Protein 6DKQ (pdb70)

Structure (mmCIF, N/CA/C/O backbone):
data_6DKQ
#
_entry.id   6DKQ
#
_cell.length_a   32.470
_cell.length_b   59.140
_cell.length_c   102.710
_cell.angle_alpha   90.000
_cell.angle_beta   90.000
_cell.angle_gamma   90.000
#
_symmetry.space_group_name_H-M   'P 21 21 21'
#
loop_
_entity.id
_entity.type
_entity.pdbx_description
1 polymer 'Heme-binding protein Shr'
2 non-polymer 'SULFATE ION'
3 water water
#
loop_
_atom_site.group_PDB
_atom_site.id
_atom_site.type_symbol
_atom_site.label_atom_id
_atom_site.label_alt_id
_atom_site.label_comp_id
_atom_site.label_asym_id
_atom_site.label_entity_id
_atom_site.label_seq_id
_atom_site.pdbx_PDB_ins_code
_atom_site.Cartn_x
_atom_site.Cartn_y
_atom_site.Cartn_z
_atom_site.occupancy
_atom_site.B_iso_or_equiv
_atom_site.auth_seq_id
_atom_site.auth_comp_id
_atom_site.auth_asym_id
_atom_si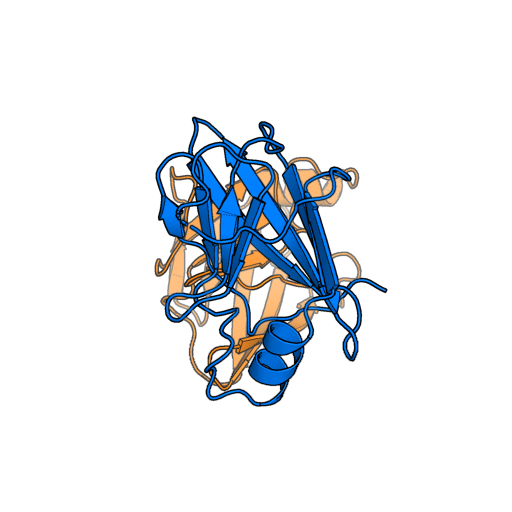te.auth_atom_id
_atom_site.pdbx_PDB_model_num
ATOM 1 N N . SER A 1 1 ? 11.616 19.048 24.174 1.00 22.37 174 SER A N 1
ATOM 2 C CA . SER A 1 1 ? 13.068 19.260 24.108 1.00 20.77 174 SER A CA 1
ATOM 3 C C . SER A 1 1 ? 13.426 20.551 23.403 1.00 19.57 174 SER A C 1
ATOM 4 O O . SER A 1 1 ? 12.655 21.060 22.592 1.00 17.66 174 SER A O 1
ATOM 7 N N . ASN A 1 2 ? 14.596 21.103 23.718 1.00 18.29 175 ASN A N 1
ATOM 8 C CA . ASN A 1 2 ? 15.016 22.356 23.112 1.00 17.89 175 ASN A CA 1
ATOM 9 C C . ASN A 1 2 ? 15.456 22.175 21.681 1.00 19.79 175 ASN A C 1
ATOM 10 O O . ASN A 1 2 ? 16.004 21.125 21.317 1.00 20.69 175 ASN A O 1
ATOM 15 N N . LEU A 1 3 ? 15.244 23.231 20.872 1.00 18.43 176 LEU A N 1
ATOM 16 C CA . LEU A 1 3 ? 15.777 23.299 19.515 1.00 18.76 176 LEU A CA 1
ATOM 17 C C . LEU A 1 3 ? 16.638 24.579 19.595 1.00 21.00 176 LEU A C 1
ATOM 18 O O . LEU A 1 3 ? 16.282 25.624 19.039 1.00 20.84 176 LEU A O 1
ATOM 23 N N . SER A 1 4 ? 17.771 24.467 20.321 1.00 22.65 177 SER A N 1
ATOM 24 C CA A SER A 1 4 ? 18.611 25.627 20.603 0.63 22.34 177 SER A CA 1
ATOM 25 C CA B SER A 1 4 ? 18.740 25.522 20.623 0.37 22.79 177 SER A CA 1
ATOM 26 C C . SER A 1 4 ? 19.409 26.141 19.396 1.00 26.90 177 SER A C 1
ATOM 27 O O . SER A 1 4 ? 20.158 27.101 19.533 1.00 29.31 177 SER A O 1
ATOM 32 N N . LEU A 1 5 ? 19.118 25.639 18.189 1.00 23.04 178 LEU A N 1
ATOM 33 C CA . LEU A 1 5 ? 19.687 26.237 16.974 1.00 23.09 178 LEU A CA 1
ATOM 34 C C . LEU A 1 5 ? 18.869 27.503 16.608 1.00 25.11 178 LEU A C 1
ATOM 35 O O . LEU A 1 5 ? 19.327 28.332 15.822 1.00 26.61 178 LEU A O 1
ATOM 40 N N . ILE A 1 6 ? 17.641 27.613 17.156 1.00 20.54 179 ILE A N 1
ATOM 41 C CA . ILE A 1 6 ? 16.745 28.752 16.956 1.00 18.51 179 ILE A CA 1
ATOM 42 C C . ILE A 1 6 ? 16.732 29.486 18.292 1.00 19.78 179 ILE A C 1
ATOM 43 O O . ILE A 1 6 ? 16.251 28.939 19.298 1.00 19.49 179 ILE A O 1
ATOM 48 N N . THR A 1 7 ? 17.297 30.703 18.316 1.00 17.65 180 THR A N 1
ATOM 49 C CA . THR A 1 7 ? 17.530 31.441 19.565 1.00 17.76 180 THR A CA 1
ATOM 50 C C . THR A 1 7 ? 17.192 32.906 19.523 1.00 20.79 180 THR A C 1
ATOM 51 O O . THR A 1 7 ? 17.385 33.605 20.521 1.00 22.99 180 THR A O 1
ATOM 55 N N . LYS A 1 8 ? 16.711 33.404 18.393 1.00 19.25 181 LYS A N 1
ATOM 56 C CA . LYS A 1 8 ? 16.490 34.837 18.299 1.00 19.34 181 LYS A CA 1
ATOM 57 C C . LYS A 1 8 ? 15.501 35.201 17.237 1.00 21.92 181 LYS A C 1
ATOM 58 O O . LYS A 1 8 ? 15.203 34.385 16.345 1.00 21.44 181 LYS A O 1
ATOM 64 N N . LEU A 1 9 ? 15.015 36.430 17.318 1.00 20.05 182 LEU A N 1
ATOM 65 C CA . LEU A 1 9 ? 14.156 37.010 16.312 1.00 19.43 182 LEU A CA 1
ATOM 66 C C . LEU A 1 9 ? 14.523 38.463 16.140 1.00 22.35 182 LEU A C 1
ATOM 67 O O . LEU A 1 9 ? 15.119 39.074 17.043 1.00 22.27 182 LEU A O 1
ATOM 72 N N . SER A 1 10 ? 14.101 39.037 15.018 1.00 21.24 183 SER A N 1
ATOM 73 C CA . SER A 1 10 ? 14.214 40.462 14.749 1.00 23.09 183 SER A CA 1
ATOM 74 C C . SER A 1 10 ? 12.791 40.964 14.536 1.00 26.54 183 SER A C 1
ATOM 75 O O . SER A 1 10 ? 11.988 40.295 13.876 1.00 24.96 183 SER A O 1
ATOM 78 N N . GLN A 1 11 ? 12.470 42.129 15.088 1.00 24.93 184 GLN A N 1
ATOM 79 C CA . GLN A 1 11 ? 11.139 42.678 14.915 1.00 25.23 184 GLN A CA 1
ATOM 80 C C . GLN A 1 11 ? 11.160 43.695 13.761 1.00 29.35 184 GLN A C 1
ATOM 81 O O . GLN A 1 11 ? 12.080 44.527 13.665 1.00 30.45 184 GLN A O 1
ATOM 87 N N . GLU A 1 12 ? 10.158 43.587 12.865 1.00 26.70 185 GLU A N 1
ATOM 88 C CA . GLU A 1 12 ? 10.003 44.433 11.688 1.00 28.09 185 GLU A CA 1
ATOM 89 C C . GLU A 1 12 ? 8.621 45.114 11.755 1.00 31.04 185 GLU A C 1
ATOM 90 O O . GLU A 1 12 ? 7.941 44.983 12.772 1.00 28.44 185 GLU A O 1
ATOM 96 N N . ASP A 1 13 ? 8.212 45.868 10.706 1.00 31.22 186 ASP A N 1
ATOM 97 C CA . ASP A 1 13 ? 6.901 46.523 10.738 1.00 32.19 186 ASP A CA 1
ATOM 98 C C . ASP A 1 13 ? 5.822 45.478 10.489 1.00 32.38 186 ASP A C 1
ATOM 99 O O . ASP A 1 13 ? 5.746 44.894 9.401 1.00 30.01 186 ASP A O 1
ATOM 104 N N . GLY A 1 14 ? 5.031 45.233 11.528 1.00 29.55 187 GLY A N 1
ATOM 105 C CA . GLY A 1 14 ? 3.932 44.278 11.489 1.00 28.05 187 GLY A CA 1
ATOM 106 C C . GLY A 1 14 ? 4.389 42.872 11.172 1.00 26.79 187 GLY A C 1
ATOM 107 O O . GLY A 1 14 ? 3.632 42.082 10.597 1.00 25.84 187 GLY A O 1
ATOM 108 N N . ALA A 1 15 ? 5.637 42.549 11.539 1.00 23.45 188 ALA A N 1
ATOM 109 C CA . ALA A 1 15 ? 6.208 41.233 11.240 1.00 21.42 188 ALA A CA 1
ATOM 110 C C . ALA A 1 15 ? 7.376 40.949 12.166 1.00 23.20 188 ALA A C 1
ATOM 111 O O . ALA A 1 15 ? 7.925 41.863 12.786 1.00 22.50 188 ALA A O 1
ATOM 113 N N . ILE A 1 16 ? 7.772 39.684 12.225 1.00 20.63 189 ILE A N 1
ATOM 114 C CA . ILE A 1 16 ? 8.969 39.241 12.905 1.00 19.12 189 ILE A CA 1
ATOM 115 C C . ILE A 1 16 ? 9.738 38.362 11.951 1.00 22.42 189 ILE A C 1
ATOM 116 O O . ILE A 1 16 ? 9.164 37.822 10.995 1.00 22.53 189 ILE A O 1
ATOM 121 N N . LEU A 1 17 ? 11.026 38.220 12.205 1.00 19.35 190 LEU A N 1
ATOM 122 C CA . LEU A 1 17 ? 11.923 37.431 11.379 1.00 19.32 190 LEU A CA 1
ATOM 123 C C . LEU A 1 17 ? 12.706 36.502 12.279 1.00 21.49 190 LEU A C 1
ATOM 124 O O . LEU A 1 17 ? 13.273 36.949 13.279 1.00 19.59 190 LEU A O 1
ATOM 129 N N . PHE A 1 18 ? 12.800 35.230 11.896 1.00 18.80 191 PHE A N 1
ATOM 130 C CA . PHE A 1 18 ? 13.669 34.275 12.561 1.00 17.90 191 PHE A CA 1
ATOM 131 C C . PHE A 1 18 ? 14.815 33.994 11.597 1.00 20.97 191 PHE A C 1
ATOM 132 O O . PHE A 1 18 ? 14.665 33.206 10.650 1.00 19.83 191 PHE A O 1
ATOM 140 N N . PRO A 1 19 ? 15.956 34.653 11.784 1.00 19.10 192 PRO A N 1
ATOM 141 C CA . PRO A 1 19 ? 17.053 34.493 10.802 1.00 19.92 192 PRO A CA 1
ATOM 142 C C . PRO A 1 19 ? 17.654 33.097 10.709 1.00 24.01 192 PRO A C 1
ATOM 143 O O . PRO A 1 19 ? 18.214 32.741 9.656 1.00 26.15 192 PRO A O 1
ATOM 147 N N . GLU A 1 20 ? 17.538 32.311 11.775 1.00 21.13 193 GLU A N 1
ATOM 148 C CA . GLU A 1 20 ? 18.137 30.984 11.810 1.00 22.70 193 GLU A CA 1
ATOM 149 C C . GLU A 1 20 ? 17.292 29.946 11.107 1.00 24.89 193 GLU A C 1
ATOM 150 O O . GLU A 1 20 ? 17.793 28.842 10.845 1.00 26.33 193 GLU A O 1
ATOM 156 N N . ILE A 1 21 ? 16.007 30.255 10.845 1.00 19.43 194 ILE A N 1
ATOM 157 C CA . ILE A 1 21 ? 15.129 29.309 10.138 1.00 19.00 194 ILE A CA 1
ATOM 158 C C . ILE A 1 21 ? 15.365 29.602 8.685 1.00 25.23 194 ILE A C 1
ATOM 159 O O . ILE A 1 21 ? 14.655 30.391 8.037 1.00 23.33 194 ILE A O 1
ATOM 164 N N . ASP A 1 22 ? 16.479 29.043 8.213 1.00 25.04 195 ASP A N 1
ATOM 165 C CA . ASP A 1 22 ? 17.007 29.376 6.929 1.00 26.74 195 ASP A CA 1
ATOM 166 C C . ASP A 1 22 ? 17.101 28.195 5.989 1.00 26.91 195 ASP A C 1
ATOM 167 O O . ASP A 1 22 ? 17.745 27.192 6.282 1.00 25.67 195 ASP A O 1
ATOM 172 N N . ARG A 1 23 ? 16.453 28.348 4.843 1.00 23.89 196 ARG A N 1
ATOM 173 C CA . ARG A 1 23 ? 16.444 27.305 3.814 1.00 24.19 196 ARG A CA 1
ATOM 174 C C . ARG A 1 23 ? 17.808 27.125 3.132 1.00 28.79 196 ARG A C 1
ATOM 175 O O . ARG A 1 23 ? 17.988 26.179 2.364 1.00 27.88 196 ARG A O 1
ATOM 183 N N . TYR A 1 24 ? 18.762 28.016 3.427 1.00 27.28 197 TYR A N 1
ATOM 184 C CA . TYR A 1 24 ? 20.118 27.934 2.881 1.00 29.63 197 TYR A CA 1
ATOM 185 C C . TYR A 1 24 ? 21.124 27.705 4.019 1.00 34.48 197 TYR A C 1
ATOM 186 O O . TYR A 1 24 ? 22.322 27.851 3.802 1.00 36.44 197 TYR A O 1
ATOM 195 N N . SER A 1 25 ? 20.630 27.302 5.217 1.00 29.39 198 SER A N 1
ATOM 196 C CA . SER A 1 25 ? 21.460 27.066 6.419 1.00 29.27 198 SER A CA 1
ATOM 197 C C . SER A 1 25 ? 22.584 26.073 6.186 1.00 34.64 198 SER A C 1
ATOM 198 O O . SER A 1 25 ? 22.423 25.098 5.455 1.00 31.95 198 SER A O 1
ATOM 201 N N . ASP A 1 26 ? 23.721 26.295 6.861 1.00 33.97 199 ASP A N 1
ATOM 202 C CA . ASP A 1 26 ? 24.839 25.368 6.832 1.00 36.02 199 ASP A CA 1
ATOM 203 C C . ASP A 1 26 ? 24.476 24.116 7.641 1.00 39.46 199 ASP A C 1
ATOM 204 O O . ASP A 1 26 ? 25.066 23.054 7.415 1.00 41.72 199 ASP A O 1
ATOM 206 N N . ASN A 1 27 ? 23.519 24.244 8.589 1.00 33.52 200 ASN A N 1
ATOM 207 C CA . ASN A 1 27 ? 23.035 23.117 9.378 1.00 31.89 200 ASN A CA 1
ATOM 208 C C . ASN A 1 27 ? 22.042 22.365 8.496 1.00 32.46 200 ASN A C 1
ATOM 209 O O . ASN A 1 27 ? 20.976 22.901 8.162 1.00 30.42 200 ASN A O 1
ATOM 214 N N . LYS A 1 28 ? 22.430 21.141 8.081 1.00 28.98 201 LYS A N 1
ATOM 215 C CA . LYS A 1 28 ? 21.655 20.301 7.166 1.00 28.08 201 LYS A CA 1
ATOM 216 C C . LYS A 1 28 ? 20.262 19.984 7.670 1.00 29.37 201 LYS A C 1
ATOM 217 O O . LYS A 1 28 ? 19.347 19.935 6.860 1.00 29.09 201 LYS A O 1
ATOM 220 N N . GLN A 1 29 ? 20.090 19.782 8.998 1.00 26.56 202 GLN A N 1
ATOM 221 C CA . GLN A 1 29 ? 18.772 19.475 9.595 1.00 24.64 202 GLN A CA 1
ATOM 222 C C . GLN A 1 29 ? 17.863 20.702 9.508 1.00 25.06 202 GLN A C 1
ATOM 223 O O . GLN A 1 29 ? 16.695 20.573 9.141 1.00 24.01 202 GLN A O 1
ATOM 229 N N . ILE A 1 30 ? 18.390 21.889 9.851 1.00 22.80 203 ILE A N 1
ATOM 230 C CA . ILE A 1 30 ? 17.612 23.122 9.763 1.00 21.53 203 ILE A CA 1
ATOM 231 C C . ILE A 1 30 ? 17.23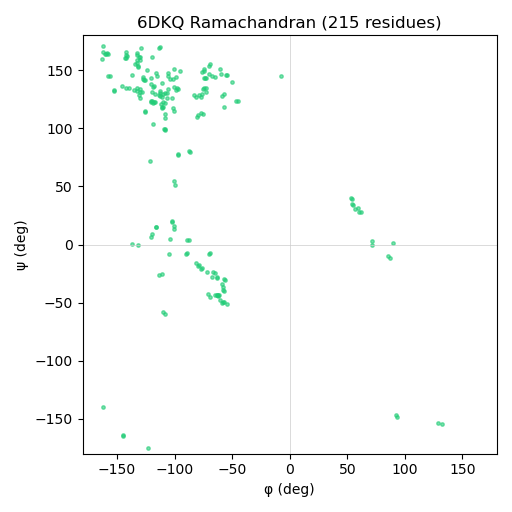0 23.406 8.318 1.00 22.96 203 ILE A C 1
ATOM 232 O O . ILE A 1 30 ? 16.090 23.811 8.059 1.00 21.44 203 ILE A O 1
ATOM 237 N N . LYS A 1 31 ? 18.175 23.229 7.395 1.00 21.50 204 LYS A N 1
ATOM 238 C CA . LYS A 1 31 ? 17.883 23.467 5.984 1.00 20.71 204 LYS A CA 1
ATOM 239 C C . LYS A 1 31 ? 16.733 22.591 5.509 1.00 23.00 204 LYS A C 1
ATOM 240 O O . LYS A 1 31 ? 15.788 23.113 4.917 1.00 22.95 204 LYS A O 1
ATOM 246 N N . ALA A 1 32 ? 16.798 21.268 5.788 1.00 20.95 205 ALA A N 1
ATOM 247 C CA . ALA A 1 32 ? 15.761 20.320 5.367 1.00 22.22 205 ALA A CA 1
ATOM 248 C C . ALA A 1 32 ? 14.435 20.676 6.016 1.00 22.65 205 ALA A C 1
ATOM 249 O O . ALA A 1 32 ? 13.397 20.664 5.357 1.00 23.41 205 ALA A O 1
ATOM 251 N N . LEU A 1 33 ? 14.461 20.990 7.321 1.00 20.28 206 LEU A N 1
ATOM 252 C CA . LEU A 1 33 ? 13.231 21.351 8.013 1.00 18.72 206 LEU A CA 1
ATOM 253 C C . LEU A 1 33 ? 12.603 22.568 7.337 1.00 19.97 206 LEU A C 1
ATOM 254 O O . LEU A 1 33 ? 11.415 22.531 7.001 1.00 21.64 206 LEU A O 1
ATOM 259 N N . THR A 1 34 ? 13.391 23.613 7.112 1.00 18.61 207 THR A N 1
ATOM 260 C CA . THR A 1 34 ? 12.872 24.846 6.523 1.00 18.59 207 THR A CA 1
ATOM 261 C C . THR A 1 34 ? 12.311 24.607 5.110 1.00 21.84 207 THR A C 1
ATOM 262 O O . THR A 1 34 ? 11.232 25.105 4.781 1.00 22.02 207 THR A O 1
ATOM 266 N N . GLN A 1 35 ? 13.025 23.830 4.288 1.00 19.15 208 GLN A N 1
ATOM 267 C CA . GLN A 1 35 ? 12.559 23.510 2.928 1.00 19.26 208 GLN A CA 1
ATOM 268 C C . GLN A 1 35 ? 11.254 22.725 2.939 1.00 22.02 208 GLN A C 1
ATOM 269 O O . GLN A 1 35 ? 10.512 22.746 1.951 1.00 24.67 208 GLN A O 1
ATOM 275 N N . GLN A 1 36 ? 11.030 21.953 4.018 1.00 20.52 209 GLN A N 1
ATOM 276 C CA . GLN A 1 36 ? 9.881 21.057 4.087 1.00 21.79 209 GLN A CA 1
ATOM 277 C C . GLN A 1 36 ? 8.730 21.621 4.922 1.00 19.26 209 GLN A C 1
ATOM 278 O O . GLN A 1 36 ? 7.849 20.863 5.270 1.00 17.93 209 GLN A O 1
ATOM 284 N N . ILE A 1 37 ? 8.705 22.934 5.222 1.00 17.95 210 ILE A N 1
ATOM 285 C CA . ILE A 1 37 ? 7.603 23.488 6.024 1.00 16.36 210 ILE A CA 1
ATOM 286 C C . ILE A 1 37 ? 6.277 23.231 5.340 1.00 19.11 210 ILE A C 1
ATOM 287 O O . ILE A 1 37 ? 6.129 23.499 4.143 1.00 21.41 210 ILE A O 1
ATOM 292 N N . THR A 1 38 ? 5.336 22.643 6.081 1.00 17.57 211 THR A N 1
ATOM 293 C CA . THR A 1 38 ? 4.010 22.311 5.559 1.00 17.85 211 THR A CA 1
ATOM 294 C C . THR A 1 38 ? 2.889 23.153 6.142 1.00 23.83 211 THR A C 1
ATOM 295 O O . THR A 1 38 ? 1.821 23.227 5.541 1.00 26.30 211 THR A O 1
ATOM 299 N N . LYS A 1 39 ? 3.076 23.692 7.342 1.00 18.03 212 LYS A N 1
ATOM 300 C CA . LYS A 1 39 ? 2.031 24.474 7.997 1.00 17.49 212 LYS A CA 1
ATOM 301 C C . LYS A 1 39 ? 2.656 25.374 9.023 1.00 18.48 212 LYS A C 1
ATOM 302 O O . LYS A 1 39 ? 3.645 24.983 9.683 1.00 17.54 212 LYS A O 1
ATOM 308 N N . VAL A 1 40 ? 2.088 26.584 9.188 1.00 15.98 213 VAL A N 1
ATOM 309 C CA . VAL A 1 40 ? 2.490 27.523 10.220 1.00 14.46 213 VAL A CA 1
ATOM 310 C C . VAL A 1 40 ? 1.237 27.989 10.923 1.00 17.06 213 VAL A C 1
ATOM 311 O O . VAL A 1 40 ? 0.283 28.395 10.255 1.00 16.81 213 VAL A O 1
ATOM 315 N N . THR A 1 41 ? 1.226 27.903 12.260 1.00 14.08 214 THR A N 1
ATOM 316 C CA . THR A 1 41 ? 0.091 28.408 13.033 1.00 14.56 214 THR A CA 1
ATOM 317 C C . THR A 1 41 ? 0.587 29.353 14.116 1.00 17.98 214 THR A C 1
ATOM 318 O O . THR A 1 41 ? 1.679 29.150 14.669 1.00 18.58 214 THR A O 1
ATOM 322 N N . VAL A 1 42 ? -0.184 30.403 14.401 1.00 15.57 215 VAL A N 1
ATOM 323 C CA . VAL A 1 42 ? 0.140 31.361 15.442 1.00 16.25 215 VAL A CA 1
ATOM 324 C C . VAL A 1 42 ? -1.075 31.424 16.338 1.00 18.69 215 VAL A C 1
ATOM 325 O O . VAL A 1 42 ? -2.161 31.844 15.895 1.00 17.52 215 VAL A O 1
ATOM 329 N N . ASN A 1 43 ? -0.914 30.971 17.596 1.00 16.59 216 ASN A N 1
ATOM 330 C CA . ASN A 1 43 ? -2.048 30.950 18.525 1.00 17.68 216 ASN A CA 1
ATOM 331 C C . ASN A 1 43 ? -3.240 30.177 17.933 1.00 20.52 216 ASN A C 1
ATOM 332 O O . ASN A 1 43 ? -4.401 30.539 18.182 1.00 21.72 216 ASN A O 1
ATOM 337 N N . GLY A 1 44 ? -2.947 29.129 17.150 1.00 18.34 217 GLY A N 1
ATOM 338 C CA . GLY A 1 44 ? -3.985 28.308 16.550 1.00 19.73 217 GLY A CA 1
ATOM 339 C C . GLY A 1 44 ? -4.499 28.813 15.218 1.00 24.16 217 GLY A C 1
ATOM 340 O O . GLY A 1 44 ? -5.249 28.092 14.546 1.00 25.05 217 GLY A O 1
ATOM 341 N N . THR A 1 45 ? -4.147 30.069 14.835 1.00 18.75 218 THR A N 1
ATOM 342 C CA . THR A 1 45 ? -4.567 30.648 13.546 1.00 18.63 218 THR A CA 1
ATOM 343 C C . THR A 1 45 ? -3.619 30.118 12.451 1.00 18.78 218 THR A C 1
ATOM 344 O O . THR A 1 45 ? -2.408 30.304 12.537 1.00 17.67 218 THR A O 1
ATOM 348 N N . VAL A 1 46 ? -4.169 29.538 11.379 1.00 18.01 219 VAL A N 1
ATOM 349 C CA . VAL A 1 46 ? -3.332 29.022 10.308 1.00 17.63 219 VAL A CA 1
ATOM 350 C C . VAL A 1 46 ? -2.867 30.180 9.414 1.00 20.93 219 VAL A C 1
ATOM 351 O O . VAL A 1 46 ? -3.681 31.025 8.947 1.00 22.74 219 VAL A O 1
ATOM 355 N N . TYR A 1 47 ? -1.558 30.220 9.194 1.00 17.05 220 TYR A N 1
ATOM 356 C CA . TYR A 1 47 ? -0.913 31.210 8.337 1.00 16.28 220 TYR A CA 1
ATOM 357 C C . TYR A 1 47 ? -0.726 30.623 6.945 1.00 23.13 220 TYR A C 1
ATOM 358 O O . TYR A 1 47 ? -0.619 29.427 6.766 1.00 25.29 220 TYR A O 1
ATOM 367 N N . LYS A 1 48 ? -0.773 31.484 5.945 1.00 19.26 221 LYS A N 1
ATOM 368 C CA . LYS A 1 48 ? -0.562 31.039 4.567 1.00 18.91 221 LYS A CA 1
ATOM 369 C C . LYS A 1 48 ? 0.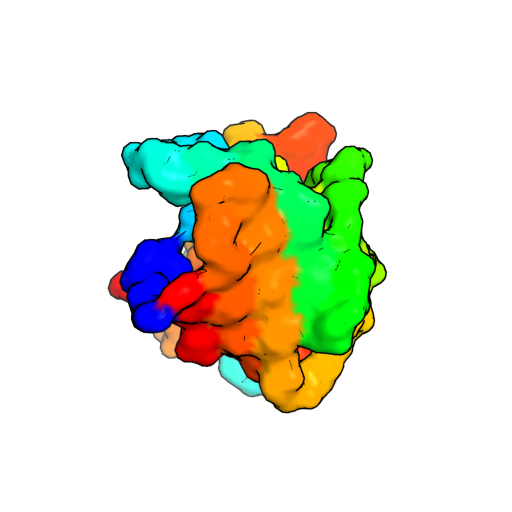803 31.463 4.100 1.00 20.22 221 LYS A C 1
ATOM 370 O O . LYS A 1 48 ? 1.299 32.516 4.491 1.00 19.15 221 LYS A O 1
ATOM 376 N N . ASP A 1 49 ? 1.410 30.657 3.237 1.00 18.53 222 ASP A N 1
ATOM 377 C CA . ASP A 1 49 ? 2.708 30.970 2.636 1.00 17.41 222 ASP A CA 1
ATOM 378 C C . ASP A 1 49 ? 2.397 32.007 1.564 1.00 22.43 222 ASP A C 1
ATOM 379 O O . ASP A 1 49 ? 1.495 31.774 0.776 1.00 23.50 222 ASP A O 1
ATOM 384 N N . LEU A 1 50 ? 3.079 33.160 1.561 1.00 21.57 223 LEU A N 1
ATOM 385 C CA . LEU A 1 50 ? 2.792 34.294 0.662 1.00 24.39 223 LEU A CA 1
ATOM 386 C C . LEU A 1 50 ? 3.716 34.343 -0.533 1.00 28.43 223 LEU A C 1
ATOM 387 O O . LEU A 1 50 ? 4.902 34.045 -0.414 1.00 29.07 223 LEU A O 1
ATOM 392 N N . ILE A 1 51 ? 3.176 34.756 -1.684 1.00 25.09 224 ILE A N 1
ATOM 393 C CA . ILE A 1 51 ? 3.986 34.991 -2.883 1.00 26.37 224 ILE A CA 1
ATOM 394 C C . ILE A 1 51 ? 4.236 36.502 -2.862 1.00 33.93 224 ILE A C 1
ATOM 395 O O . ILE A 1 51 ? 3.552 37.273 -3.539 1.00 36.78 224 ILE A O 1
ATOM 400 N N . SER A 1 52 ? 5.165 36.920 -1.995 1.00 32.56 225 SER A N 1
ATOM 401 C CA . SER A 1 52 ? 5.483 38.327 -1.761 1.00 59.41 225 SER A CA 1
ATOM 402 C C . SER A 1 52 ? 6.835 38.452 -1.070 1.00 83.10 225 SER A C 1
ATOM 403 O O . SER A 1 52 ? 7.342 37.474 -0.536 1.00 47.87 225 SER A O 1
ATOM 406 N N . SER A 1 54 ? 6.840 40.856 1.309 1.00 39.52 227 SER A N 1
ATOM 407 C CA . SER A 1 54 ? 6.408 41.433 2.588 1.00 38.28 227 SER A CA 1
ATOM 408 C C . SER A 1 54 ? 5.287 40.624 3.225 1.00 38.49 227 SER A C 1
ATOM 409 O O . SER A 1 54 ? 4.419 40.087 2.525 1.00 38.26 227 SER A O 1
ATOM 412 N N . VAL A 1 55 ? 5.311 40.558 4.554 1.00 30.17 228 VAL A N 1
ATOM 413 C CA . VAL A 1 55 ? 4.309 39.881 5.365 1.00 27.48 228 VAL A CA 1
ATOM 414 C C . VAL A 1 55 ? 3.651 40.878 6.334 1.00 27.52 228 VAL A C 1
ATOM 415 O O . VAL A 1 55 ? 2.898 40.461 7.215 1.00 25.39 228 VAL A O 1
ATOM 419 N N . LYS A 1 56 ? 3.961 42.173 6.222 1.00 26.45 229 LYS A N 1
ATOM 420 C CA . LYS A 1 56 ? 3.438 43.185 7.143 1.00 25.97 229 LYS A CA 1
ATOM 421 C C . LYS A 1 56 ? 1.955 43.032 7.429 1.00 28.70 229 LYS A C 1
ATOM 422 O O . LYS A 1 56 ? 1.139 43.092 6.490 1.00 29.53 229 LYS A O 1
ATOM 428 N N . ASP A 1 57 ? 1.600 42.901 8.722 1.00 27.16 230 ASP A N 1
ATOM 429 C CA . ASP A 1 57 ? 0.218 42.855 9.219 1.00 27.77 230 ASP A CA 1
ATOM 430 C C . ASP A 1 57 ? -0.646 41.746 8.592 1.00 31.26 230 ASP A C 1
ATOM 431 O O . ASP A 1 57 ? -1.861 41.912 8.453 1.00 33.00 230 ASP A O 1
ATOM 436 N N . THR A 1 58 ? -0.027 40.630 8.216 1.00 26.11 231 THR A N 1
ATOM 437 C CA . THR A 1 58 ? -0.759 39.510 7.629 1.00 25.58 231 THR A CA 1
ATOM 438 C C . THR A 1 58 ? -0.760 38.303 8.562 1.00 27.14 231 THR A C 1
ATOM 439 O O . THR A 1 58 ? -0.015 38.253 9.542 1.00 26.71 231 THR A O 1
ATOM 443 N N . ASN A 1 59 ? -1.584 37.310 8.192 1.00 23.73 232 ASN A N 1
ATOM 444 C CA . ASN A 1 59 ? -1.543 35.954 8.757 1.00 22.37 232 ASN A CA 1
ATOM 445 C C . ASN A 1 59 ? -0.774 35.167 7.684 1.00 24.43 232 ASN A C 1
ATOM 446 O O . ASN A 1 59 ? -1.256 34.164 7.155 1.00 23.96 232 ASN A O 1
ATOM 451 N N . GLY A 1 60 ? 0.414 35.649 7.348 1.00 20.80 233 GLY A N 1
ATOM 452 C CA . GLY A 1 60 ? 1.237 35.045 6.304 1.00 19.16 233 GLY A CA 1
ATOM 453 C C . GLY A 1 60 ? 2.678 34.835 6.712 1.00 21.08 233 GLY A C 1
ATOM 454 O O . GLY A 1 60 ? 3.168 35.466 7.660 1.00 20.28 233 GLY A O 1
ATOM 455 N N . TRP A 1 61 ? 3.362 33.938 6.023 1.00 18.54 234 TRP A N 1
ATOM 456 C CA . TRP A 1 61 ? 4.762 33.668 6.241 1.00 18.61 234 TRP A CA 1
ATOM 457 C C . TRP A 1 61 ? 5.485 33.588 4.927 1.00 21.10 234 TRP A C 1
ATOM 458 O O . TRP A 1 61 ? 4.879 33.249 3.905 1.00 20.63 234 TRP A O 1
ATOM 469 N N . VAL A 1 62 ? 6.801 33.857 4.953 1.00 19.39 235 VAL A N 1
ATOM 470 C CA . VAL A 1 62 ? 7.670 33.723 3.784 1.00 20.33 235 VAL A CA 1
ATOM 471 C C . VAL A 1 62 ? 9.004 33.184 4.300 1.00 24.10 235 VAL A C 1
ATOM 472 O O . VAL A 1 62 ? 9.526 33.700 5.293 1.00 22.75 235 VAL A O 1
ATOM 476 N N . SER A 1 63 ? 9.571 32.185 3.617 1.00 21.69 236 SER A N 1
ATOM 477 C CA . SER A 1 63 ? 10.905 31.651 3.928 1.00 22.12 236 SER A CA 1
ATOM 478 C C . SER A 1 63 ? 11.790 32.096 2.769 1.00 25.69 236 SER A C 1
ATOM 479 O O . SER A 1 63 ? 11.532 31.725 1.620 1.00 26.97 236 SER A O 1
ATOM 482 N N . ASN A 1 64 ? 12.815 32.904 3.058 1.00 21.10 237 ASN A N 1
ATOM 483 C CA . ASN A 1 64 ? 13.709 33.354 1.987 1.00 22.42 237 ASN A CA 1
ATOM 484 C C . ASN A 1 64 ? 15.136 33.461 2.507 1.00 26.96 237 ASN A C 1
ATOM 485 O O . ASN A 1 64 ? 15.436 32.888 3.561 1.00 25.39 237 ASN A O 1
ATOM 490 N N . MET A 1 65 ? 16.026 34.147 1.769 1.00 29.21 238 MET A N 1
ATOM 491 C CA . MET A 1 65 ? 17.426 34.260 2.158 1.00 31.20 238 MET A CA 1
ATOM 492 C C . MET A 1 65 ? 17.675 34.829 3.537 1.00 33.24 238 MET A C 1
ATOM 493 O O . MET A 1 65 ? 18.684 34.469 4.144 1.00 34.49 238 MET A O 1
ATOM 498 N N . THR A 1 66 ? 16.795 35.721 4.036 1.00 26.23 239 THR A N 1
ATOM 499 C CA . THR A 1 66 ? 17.030 36.322 5.349 1.00 24.95 239 THR A CA 1
ATOM 500 C C . THR A 1 66 ? 16.428 35.515 6.495 1.00 25.53 239 THR A C 1
ATOM 501 O O . THR A 1 66 ? 16.706 35.813 7.656 1.00 26.70 239 THR A O 1
ATOM 505 N N . GLY A 1 67 ? 15.652 34.487 6.177 1.00 22.15 240 GLY A N 1
ATOM 506 C CA . GLY A 1 67 ? 15.062 33.631 7.195 1.00 21.03 240 GLY A CA 1
ATOM 507 C C . GLY A 1 67 ? 13.566 33.441 7.049 1.00 22.75 240 GLY A C 1
ATOM 508 O O . GLY A 1 67 ? 13.023 33.583 5.952 1.00 21.05 240 GLY A O 1
ATOM 509 N N . LEU A 1 68 ? 12.885 33.165 8.165 1.00 19.57 241 LEU A N 1
ATOM 510 C CA . LEU A 1 68 ? 11.441 32.962 8.151 1.00 18.90 241 LEU A CA 1
ATOM 511 C C . LEU A 1 68 ? 10.770 34.221 8.649 1.00 20.52 241 LEU A C 1
ATOM 512 O O . LEU A 1 68 ? 10.991 34.624 9.796 1.00 19.73 241 LEU A O 1
ATOM 517 N N . HIS A 1 69 ? 9.978 34.860 7.794 1.00 18.87 242 HIS A N 1
ATOM 518 C CA . HIS A 1 69 ? 9.244 36.090 8.079 1.00 19.21 242 HIS A CA 1
ATOM 519 C C . HIS A 1 69 ? 7.818 35.723 8.418 1.00 21.21 242 HIS A C 1
ATOM 520 O O . HIS A 1 69 ? 7.196 34.975 7.666 1.00 20.91 242 HIS A O 1
ATOM 527 N N . LEU A 1 70 ? 7.271 36.277 9.500 1.00 19.14 243 LEU A N 1
ATOM 528 C CA . LEU A 1 70 ? 5.900 35.978 9.940 1.00 19.68 243 LEU A CA 1
ATOM 529 C C . LEU A 1 70 ? 5.178 37.286 10.189 1.00 21.43 243 LEU A C 1
ATOM 530 O O . LEU A 1 70 ? 5.692 38.151 10.914 1.00 19.88 243 LEU A O 1
ATOM 535 N N . GLY A 1 71 ? 3.973 37.425 9.652 1.00 19.42 244 GLY A N 1
ATOM 536 C CA . GLY A 1 71 ? 3.159 38.603 9.906 1.00 20.01 244 GLY A CA 1
ATOM 537 C C . GLY A 1 71 ? 2.692 38.576 11.349 1.00 23.09 244 GLY A C 1
ATOM 538 O O . GLY A 1 71 ? 2.581 37.491 11.943 1.00 20.87 244 GLY A O 1
ATOM 539 N N . THR A 1 72 ? 2.415 39.755 11.943 1.00 21.11 245 THR A N 1
ATOM 540 C CA . THR A 1 72 ? 2.010 39.699 13.358 1.00 21.25 245 THR A CA 1
ATOM 541 C C . THR A 1 72 ? 0.520 39.849 13.567 1.00 24.89 245 THR A C 1
ATOM 542 O O . THR A 1 72 ? 0.112 40.130 14.696 1.00 24.76 245 THR A O 1
ATOM 546 N N . LYS A 1 73 ? -0.306 39.605 12.543 1.00 24.07 246 LYS A N 1
ATOM 547 C CA . LYS A 1 73 ? -1.756 39.807 12.688 1.00 25.07 246 LYS A CA 1
ATOM 548 C C . LYS A 1 73 ? -2.392 38.995 13.836 1.00 26.96 246 LYS A C 1
ATOM 549 O O . LYS A 1 73 ? -3.220 39.544 14.577 1.00 28.65 246 LYS A O 1
ATOM 555 N N . ALA A 1 74 ? -1.981 37.737 14.033 1.00 22.21 247 ALA A N 1
ATOM 556 C CA . ALA A 1 74 ? -2.577 36.913 15.088 1.00 22.04 247 ALA A CA 1
ATOM 557 C C . ALA A 1 74 ? -1.901 37.059 16.447 1.00 25.31 247 ALA A C 1
ATOM 558 O O . ALA A 1 74 ? -2.292 36.352 17.384 1.00 24.23 247 ALA A O 1
ATOM 560 N N . PHE A 1 75 ? -0.902 37.953 16.578 1.00 22.65 248 PHE A N 1
ATOM 561 C CA . PHE A 1 75 ? -0.213 38.115 17.863 1.00 22.62 248 PHE A CA 1
ATOM 562 C C . PHE A 1 75 ? -1.047 38.888 18.849 1.00 26.36 248 PHE A C 1
ATOM 563 O O . PHE A 1 75 ? -1.826 39.773 18.471 1.00 28.59 248 PHE A O 1
ATOM 571 N N . LYS A 1 76 ? -0.881 38.556 20.133 1.00 22.56 249 LYS A N 1
ATOM 572 C CA . LYS A 1 76 ? -1.592 39.230 21.222 1.00 24.26 249 LYS A CA 1
ATOM 573 C C . LYS A 1 76 ? -0.628 39.585 22.328 1.00 24.90 249 LYS A C 1
ATOM 574 O O . LYS A 1 76 ? 0.463 39.009 22.400 1.00 24.17 249 LYS A O 1
ATOM 580 N N . ASP A 1 77 ? -1.041 40.473 23.248 1.00 24.59 250 ASP A N 1
ATOM 581 C CA . ASP A 1 77 ? -0.151 40.783 24.364 1.00 23.68 250 ASP A CA 1
ATOM 582 C C . ASP A 1 77 ? 0.038 39.546 25.235 1.00 27.14 250 ASP A C 1
ATOM 583 O O . ASP A 1 77 ? -0.864 38.707 25.336 1.00 26.32 250 ASP A O 1
ATOM 588 N N . GLY A 1 78 ? 1.242 39.390 25.763 1.00 23.59 251 GLY A N 1
ATOM 589 C CA . GLY A 1 78 ? 1.578 38.238 26.581 1.00 22.35 251 GLY A CA 1
ATOM 590 C C . GLY A 1 78 ? 2.196 37.141 25.758 1.00 23.24 251 GLY A C 1
ATOM 591 O O . GLY A 1 78 ? 2.852 37.419 24.753 1.00 22.30 251 GLY A O 1
ATOM 592 N N . GLU A 1 79 ? 1.969 35.883 26.163 1.00 21.30 252 GLU A N 1
ATOM 593 C CA . GLU A 1 79 ? 2.565 34.730 25.496 1.00 20.44 252 GLU A CA 1
ATOM 594 C C . GLU A 1 79 ? 1.905 34.421 24.155 1.00 23.96 252 GLU A C 1
ATOM 595 O O . GLU A 1 79 ? 0.674 34.399 24.047 1.00 25.57 252 GLU A O 1
ATOM 601 N N . ASN A 1 80 ? 2.729 34.156 23.124 1.00 17.90 253 ASN A N 1
ATOM 602 C CA . ASN A 1 80 ? 2.244 33.763 21.813 1.00 17.51 253 ASN A CA 1
ATOM 603 C C . ASN A 1 80 ? 2.931 32.458 21.445 1.00 18.67 253 ASN A C 1
ATOM 604 O O . ASN A 1 80 ? 4.131 32.289 21.728 1.00 18.78 253 ASN A O 1
ATOM 609 N N . THR A 1 81 ? 2.190 31.542 20.804 1.00 16.43 254 THR A N 1
ATOM 610 C CA . THR A 1 81 ? 2.736 30.233 20.443 1.00 14.79 254 THR A CA 1
ATOM 611 C C . THR A 1 81 ? 2.727 30.085 18.937 1.00 16.38 254 THR A C 1
ATOM 612 O O . THR A 1 81 ? 1.656 30.121 18.327 1.00 17.67 254 THR A O 1
ATOM 616 N N . ILE A 1 82 ? 3.896 29.833 18.345 1.00 14.53 255 ILE A N 1
ATOM 617 C CA . ILE A 1 82 ? 4.030 29.642 16.913 1.00 14.21 255 ILE A CA 1
ATOM 618 C C . ILE A 1 82 ? 4.366 28.182 16.682 1.00 15.49 255 ILE A C 1
ATOM 619 O O . ILE A 1 82 ? 5.294 27.692 17.305 1.00 15.60 255 ILE A O 1
ATOM 624 N N . VAL A 1 83 ? 3.617 27.484 15.845 1.00 14.02 256 VAL A N 1
ATOM 625 C CA . VAL A 1 83 ? 3.887 26.062 15.606 1.00 13.34 256 VAL A CA 1
ATOM 626 C C . VAL A 1 83 ? 4.222 25.899 14.134 1.00 15.90 256 VAL A C 1
ATOM 627 O O . VAL A 1 83 ? 3.427 26.277 13.261 1.00 15.95 256 VAL A O 1
ATOM 631 N N . ILE A 1 84 ? 5.415 25.369 13.848 1.00 13.76 257 ILE A N 1
ATOM 632 C CA . ILE A 1 84 ? 5.876 25.159 12.488 1.00 13.61 257 ILE A CA 1
ATOM 633 C C . ILE A 1 84 ? 5.910 23.667 12.246 1.00 16.08 257 ILE A C 1
ATOM 634 O O . ILE A 1 84 ? 6.654 22.940 12.926 1.00 16.11 257 ILE A O 1
ATOM 639 N N . SER A 1 85 ? 5.105 23.201 11.290 1.00 14.70 258 SER A N 1
ATOM 640 C CA . SER A 1 85 ? 5.092 21.795 10.928 1.00 15.19 258 SER A CA 1
ATOM 641 C C . SER A 1 85 ? 5.886 21.600 9.685 1.00 16.51 258 SER A C 1
ATOM 642 O O . SER A 1 85 ? 5.934 22.490 8.851 1.00 16.57 258 SER A O 1
ATOM 645 N N . SER A 1 86 ? 6.488 20.411 9.521 1.00 15.46 259 SER A N 1
ATOM 646 C CA . SER A 1 86 ? 7.236 20.080 8.303 1.00 16.09 259 SER A CA 1
ATOM 647 C C . SER A 1 86 ? 7.026 18.646 7.908 1.00 18.46 259 SER A C 1
ATOM 648 O O . SER A 1 86 ? 6.528 17.854 8.717 1.00 19.41 259 SER A O 1
ATOM 651 N N . LYS A 1 87 ? 7.412 18.296 6.675 1.00 17.28 260 LYS A N 1
ATOM 652 C CA . LYS A 1 87 ? 7.285 16.935 6.204 1.00 18.62 260 LYS A CA 1
ATOM 653 C C . LYS A 1 87 ? 8.093 15.958 7.057 1.00 23.04 260 LYS A C 1
ATOM 654 O O . LYS A 1 87 ? 7.591 14.875 7.401 1.00 25.32 260 LYS A O 1
ATOM 660 N N . GLY A 1 88 ? 9.345 16.293 7.329 1.00 19.39 261 GLY A N 1
ATOM 661 C CA . GLY A 1 88 ? 10.240 15.332 7.958 1.00 19.21 261 GLY A CA 1
ATOM 662 C C . GLY A 1 88 ? 10.579 15.506 9.418 1.00 19.51 261 GLY A C 1
ATOM 663 O O . GLY A 1 88 ? 11.262 14.622 9.966 1.00 18.84 261 GLY A O 1
ATOM 664 N N . PHE A 1 89 ? 10.190 16.633 10.054 1.00 15.17 262 PHE A N 1
ATOM 665 C CA . PHE A 1 89 ? 10.584 16.874 11.438 1.00 14.15 262 PHE A CA 1
ATOM 666 C C . PHE A 1 89 ? 9.395 17.121 12.342 1.00 16.32 262 PHE A C 1
ATOM 667 O O . PHE A 1 89 ? 8.368 17.633 11.882 1.00 16.94 262 PHE A O 1
ATOM 675 N N . GLU A 1 90 ? 9.522 16.746 13.639 1.00 14.57 263 GLU A N 1
ATOM 676 C CA . GLU A 1 90 ? 8.428 16.996 14.575 1.00 14.71 263 GLU A CA 1
ATOM 677 C C . GLU A 1 90 ? 8.163 18.495 14.662 1.00 16.86 263 GLU A C 1
ATOM 678 O O . GLU A 1 90 ? 9.075 19.324 14.514 1.00 15.99 263 GLU A O 1
ATOM 684 N N . ASP A 1 91 ? 6.912 18.837 14.955 1.00 15.48 264 ASP A N 1
ATOM 685 C CA . ASP A 1 91 ? 6.549 20.237 15.059 1.00 14.48 264 ASP A CA 1
ATOM 686 C C . ASP A 1 91 ? 7.480 21.037 15.956 1.00 14.54 264 ASP A C 1
ATOM 687 O O . ASP A 1 91 ? 7.855 20.570 17.032 1.00 14.81 264 ASP A O 1
ATOM 692 N N . VAL A 1 92 ? 7.789 22.263 15.506 1.00 12.98 265 VAL A N 1
ATOM 693 C CA . VAL A 1 92 ? 8.603 23.185 16.273 1.00 13.12 265 VAL A CA 1
ATOM 694 C C . VAL A 1 92 ? 7.662 24.188 16.889 1.00 14.84 265 VAL A C 1
ATOM 695 O O . VAL A 1 92 ? 6.869 24.807 16.170 1.00 16.04 265 VAL A O 1
ATOM 699 N N . THR A 1 93 ? 7.733 24.365 18.211 1.00 14.44 266 THR A N 1
ATOM 700 C CA . THR A 1 93 ? 6.924 25.341 18.901 1.00 14.04 266 THR A CA 1
ATOM 701 C C . THR A 1 93 ? 7.857 26.447 19.334 1.00 15.68 266 THR A C 1
ATOM 702 O O . THR A 1 93 ? 8.807 26.224 20.081 1.00 14.83 266 THR A O 1
ATOM 706 N N . ILE A 1 94 ? 7.563 27.661 18.874 1.00 14.16 267 ILE A N 1
ATOM 707 C CA . ILE A 1 94 ? 8.331 28.851 19.271 1.00 13.93 267 ILE A CA 1
ATOM 708 C C . ILE A 1 94 ? 7.431 29.703 20.156 1.00 16.69 267 ILE A C 1
ATOM 709 O O . ILE A 1 94 ? 6.273 29.969 19.789 1.00 16.48 267 ILE A O 1
ATOM 714 N N . THR A 1 95 ? 7.935 30.107 21.333 1.00 13.37 268 THR A N 1
ATOM 715 C CA . THR A 1 95 ? 7.184 30.949 22.235 1.00 14.33 268 THR A CA 1
ATOM 716 C C . THR A 1 95 ? 7.825 32.331 22.202 1.00 15.39 268 THR A C 1
ATOM 717 O O . THR A 1 95 ? 9.050 32.457 22.285 1.00 14.74 268 THR A O 1
ATOM 721 N N . VAL A 1 96 ? 6.996 33.348 22.022 1.00 14.12 269 VAL A N 1
ATOM 722 C CA . VAL A 1 96 ? 7.449 34.721 22.061 1.00 14.74 269 VAL A CA 1
ATOM 723 C C . VAL A 1 96 ? 6.505 35.508 22.962 1.00 18.46 269 VAL A C 1
ATOM 724 O O . VAL A 1 96 ? 5.342 35.113 23.091 1.00 19.94 269 VAL A O 1
ATOM 728 N N . THR A 1 97 ? 6.979 36.606 23.583 1.00 17.73 270 THR A N 1
ATOM 729 C CA . THR A 1 97 ? 6.078 37.403 24.379 1.00 19.16 270 THR A CA 1
ATOM 730 C C . THR A 1 97 ? 5.951 38.766 23.740 1.00 21.88 270 THR A C 1
ATOM 731 O O . THR A 1 97 ? 6.916 39.255 23.145 1.00 23.70 270 THR A O 1
ATOM 735 N N . LYS A 1 98 ? 4.771 39.353 23.823 1.00 19.21 271 LYS A N 1
ATOM 736 C CA . LYS A 1 98 ? 4.561 40.720 23.317 1.00 20.29 271 LYS A CA 1
ATOM 737 C C . LYS A 1 98 ? 4.183 41.617 24.478 1.00 25.26 271 LYS A C 1
ATOM 738 O O . LYS A 1 98 ? 3.286 41.282 25.256 1.00 23.25 271 LYS A O 1
ATOM 744 N N . LYS A 1 99 ? 4.879 42.761 24.603 1.00 22.05 272 LYS A N 1
ATOM 745 C CA . LYS A 1 99 ? 4.604 43.744 25.655 1.00 24.73 272 LYS A CA 1
ATOM 746 C C . LYS A 1 99 ? 5.040 45.098 25.136 1.00 29.58 272 LYS A C 1
ATOM 747 O O . LYS A 1 99 ? 6.121 45.207 24.548 1.00 30.00 272 LYS A O 1
ATOM 753 N N . ASP A 1 100 ? 4.183 46.121 25.296 1.00 30.95 273 ASP A N 1
ATOM 754 C CA . ASP A 1 100 ? 4.468 47.487 24.839 1.00 31.26 273 ASP A CA 1
ATOM 755 C C . ASP A 1 100 ? 4.849 47.509 23.334 1.00 33.38 273 ASP A C 1
ATOM 756 O O . ASP A 1 100 ? 5.763 48.226 22.916 1.00 34.76 273 ASP A O 1
ATOM 761 N N . GLY A 1 101 ? 4.161 46.698 22.542 1.00 29.02 274 GLY A N 1
ATOM 762 C CA . GLY A 1 101 ? 4.405 46.599 21.111 1.00 27.03 274 GLY A CA 1
ATOM 763 C C . GLY A 1 101 ? 5.689 45.903 20.719 1.00 29.43 274 GLY A C 1
ATOM 764 O O . GLY A 1 101 ? 5.956 45.754 19.530 1.00 30.93 274 GLY A O 1
ATOM 765 N N . GLN A 1 102 ? 6.487 45.445 21.701 1.00 24.50 275 GLN A N 1
ATOM 766 C CA . GLN A 1 102 ? 7.751 44.760 21.404 1.00 22.01 275 GLN A CA 1
ATOM 767 C C . GLN A 1 102 ? 7.570 43.270 21.549 1.00 24.78 275 GLN A C 1
ATOM 768 O O . GLN A 1 102 ? 6.904 42.816 22.485 1.00 25.28 275 GLN A O 1
ATOM 774 N N . ILE A 1 103 ? 8.219 42.512 20.677 1.00 20.73 276 ILE A N 1
ATOM 775 C CA . ILE A 1 103 ? 8.120 41.060 20.696 1.00 19.61 276 ILE A CA 1
ATOM 776 C C . ILE A 1 103 ? 9.450 40.508 21.080 1.00 23.20 276 ILE A C 1
ATOM 777 O O . ILE A 1 103 ? 10.466 40.890 20.502 1.00 24.60 276 ILE A O 1
ATOM 782 N N . HIS A 1 104 ? 9.449 39.628 22.098 1.00 19.52 277 HIS A N 1
ATOM 783 C CA . HIS A 1 104 ? 10.658 39.063 22.650 1.00 20.18 277 HIS A CA 1
ATOM 784 C C . HIS A 1 104 ? 10.656 37.572 22.454 1.00 18.77 277 HIS A C 1
ATOM 785 O O . HIS A 1 104 ? 9.657 36.891 22.722 1.00 17.94 277 HIS A O 1
ATOM 792 N N . PHE A 1 105 ? 11.806 37.040 22.045 1.00 18.09 278 PHE A N 1
ATOM 793 C CA . PHE A 1 105 ? 11.945 35.616 21.870 1.00 15.30 278 PHE A CA 1
ATOM 794 C C . PHE A 1 105 ? 12.064 34.942 23.237 1.00 18.23 278 PHE A C 1
ATOM 795 O O . PHE A 1 105 ? 12.849 35.398 24.090 1.00 19.27 278 PHE A O 1
ATOM 803 N N . VAL A 1 106 ? 11.311 33.852 23.446 1.00 14.74 279 VAL A N 1
ATOM 804 C CA . VAL A 1 106 ? 11.405 33.104 24.701 1.00 14.54 279 VAL A CA 1
ATOM 805 C C . VAL A 1 106 ? 12.075 31.764 24.434 1.00 15.94 279 VAL A C 1
ATOM 806 O O . VAL A 1 106 ? 13.041 31.421 25.110 1.00 18.36 279 VAL A O 1
ATOM 810 N N . SER A 1 107 ? 11.523 30.941 23.538 1.00 14.44 280 SER A N 1
ATOM 811 C CA . SER A 1 107 ? 12.113 29.611 23.352 1.00 15.60 280 SER A CA 1
ATOM 812 C C . SER A 1 107 ? 11.686 28.963 22.072 1.00 17.36 280 SER A C 1
ATOM 813 O O . SER A 1 107 ? 10.675 29.354 21.491 1.00 15.91 280 SER A O 1
ATOM 816 N N . ALA A 1 108 ? 12.479 27.970 21.612 1.00 14.96 281 ALA A N 1
ATOM 817 C CA . ALA A 1 108 ? 12.123 27.136 20.452 1.00 13.69 281 ALA A CA 1
ATOM 818 C C . ALA A 1 108 ? 12.302 25.714 20.894 1.00 16.10 281 ALA A C 1
ATOM 819 O O . ALA A 1 108 ? 13.360 25.373 21.449 1.00 16.15 281 ALA A O 1
ATOM 821 N N . LYS A 1 109 ? 11.261 24.907 20.729 1.00 13.91 282 LYS A N 1
ATOM 822 C CA . LYS A 1 109 ? 11.297 23.519 21.221 1.00 12.67 282 LYS A CA 1
ATOM 823 C C . LYS A 1 109 ? 10.603 22.578 20.253 1.00 14.76 282 LYS A C 1
ATOM 824 O O . LYS A 1 109 ? 9.820 23.025 19.438 1.00 16.76 282 LYS A O 1
ATOM 830 N N . GLN A 1 110 ? 10.883 21.279 20.331 1.00 15.07 283 GLN A N 1
ATOM 831 C CA . GLN A 1 110 ? 10.021 20.294 19.703 1.00 14.87 283 GLN A CA 1
ATOM 832 C C . GLN A 1 110 ? 9.379 19.626 20.930 1.00 18.39 283 GLN A C 1
ATOM 833 O O . GLN A 1 110 ? 10.063 18.932 21.681 1.00 19.44 283 GLN A O 1
ATOM 839 N N . LYS A 1 111 ? 8.150 20.031 21.253 1.00 18.59 284 LYS A N 1
ATOM 840 C CA . LYS A 1 111 ? 7.438 19.576 22.451 1.00 19.91 284 LYS A CA 1
ATOM 841 C C . LYS A 1 111 ? 6.949 18.149 22.250 1.00 25.40 284 LYS A C 1
ATOM 842 O O . LYS A 1 111 ? 6.555 17.780 21.139 1.00 24.77 284 LYS A O 1
ATOM 848 N N . GLN A 1 112 ? 6.985 17.348 23.333 1.00 23.54 285 GLN A N 1
ATOM 849 C CA . GLN A 1 112 ? 6.553 15.942 23.374 1.00 28.93 285 GLN A CA 1
ATOM 850 C C . GLN A 1 112 ? 5.115 15.733 22.889 1.00 75.26 285 GLN A C 1
ATOM 851 O O . GLN A 1 112 ? 4.848 14.785 22.149 1.00 49.14 285 GLN A O 1
ATOM 857 N N . SER B 1 1 ? 22.035 18.528 48.122 1.00 52.67 174 SER B N 1
ATOM 858 C CA . SER B 1 1 ? 20.997 17.643 47.599 1.00 52.95 174 SER B CA 1
ATOM 859 C C . SER B 1 1 ? 20.470 18.113 46.250 1.00 54.81 174 SER B C 1
ATOM 860 O O . SER B 1 1 ? 20.517 19.310 45.941 1.00 52.90 174 SER B O 1
ATOM 863 N N . ASN B 1 2 ? 19.943 17.165 45.457 1.00 50.25 175 ASN B N 1
ATOM 864 C CA . ASN B 1 2 ? 19.406 17.444 44.133 1.00 48.51 175 ASN B CA 1
ATOM 865 C C . ASN B 1 2 ? 18.107 18.244 44.195 1.00 49.97 175 ASN B C 1
ATOM 866 O O . ASN B 1 2 ? 17.321 18.078 45.122 1.00 49.19 175 ASN B O 1
ATOM 871 N N . LEU B 1 3 ? 17.888 19.106 43.197 1.00 44.74 176 LEU B N 1
ATOM 872 C CA . LEU B 1 3 ? 16.696 19.926 43.123 1.00 45.08 176 LEU B CA 1
ATOM 873 C C . LEU B 1 3 ? 15.798 19.432 42.009 1.00 50.61 176 LEU B C 1
ATOM 874 O O . LEU B 1 3 ? 16.115 19.629 40.843 1.00 49.77 176 LEU B O 1
ATOM 879 N N . SER B 1 4 ? 14.668 18.819 42.353 1.00 50.02 177 SER B N 1
ATOM 880 C CA . SER B 1 4 ? 13.740 18.305 41.341 1.00 50.63 177 SER B CA 1
ATOM 881 C C . SER B 1 4 ? 12.892 19.411 40.692 1.00 52.40 177 SER B C 1
ATOM 882 O O . SER B 1 4 ? 12.360 19.200 39.599 1.00 52.71 177 SER B O 1
ATOM 885 N N . LEU B 1 5 ? 12.752 20.571 41.366 1.00 46.20 178 LEU B N 1
ATOM 886 C CA . LEU B 1 5 ? 11.941 21.645 40.834 1.00 45.19 178 LEU B CA 1
ATOM 887 C C . LEU B 1 5 ? 12.640 22.427 39.687 1.00 43.91 178 LEU B C 1
ATOM 888 O O . LEU B 1 5 ? 11.934 23.046 38.894 1.00 44.06 178 LEU B O 1
ATOM 893 N N . ILE B 1 6 ? 13.992 22.367 39.553 1.00 35.70 179 ILE B N 1
ATOM 894 C CA . ILE B 1 6 ? 14.759 23.117 38.523 1.00 32.25 179 ILE B CA 1
ATOM 895 C C . ILE B 1 6 ? 15.471 22.119 37.638 1.00 31.54 179 ILE B C 1
ATOM 896 O O . ILE B 1 6 ? 16.500 21.541 38.024 1.00 32.24 179 ILE B O 1
ATOM 901 N N . THR B 1 7 ? 14.920 21.925 36.454 1.00 23.88 180 THR B N 1
ATOM 902 C CA . THR B 1 7 ? 15.298 20.848 35.575 1.00 22.67 180 THR B CA 1
ATOM 903 C C . THR B 1 7 ? 15.570 21.177 34.134 1.00 24.31 180 THR B C 1
ATOM 904 O O . THR B 1 7 ? 15.837 20.271 33.347 1.00 25.60 180 THR B O 1
ATOM 908 N N . LYS B 1 8 ? 15.438 22.452 33.747 1.00 19.62 181 LYS B N 1
ATOM 909 C CA . LYS B 1 8 ? 15.541 22.791 32.342 1.00 17.85 181 LYS B CA 1
ATOM 910 C C . LYS B 1 8 ? 15.886 24.264 32.185 1.00 17.98 181 LYS B C 1
ATOM 911 O O . LYS B 1 8 ? 15.761 25.067 33.122 1.00 17.28 181 LYS B O 1
ATOM 917 N N . LEU B 1 9 ? 16.310 24.601 30.979 1.00 16.01 182 LEU B N 1
ATOM 918 C CA . LEU B 1 9 ? 16.554 25.982 30.581 1.00 15.28 182 LEU B CA 1
ATOM 919 C C . LEU B 1 9 ? 16.111 26.152 29.135 1.00 17.11 182 LEU B C 1
ATOM 920 O O . LEU B 1 9 ? 15.959 25.169 28.394 1.00 19.05 182 LEU B O 1
ATOM 925 N N . SER B 1 10 ? 15.927 27.394 28.716 1.00 15.72 183 SER B N 1
ATOM 926 C CA . SER B 1 10 ? 15.687 27.765 27.324 1.00 15.12 183 SER B CA 1
ATOM 927 C C . SER B 1 10 ? 16.797 28.713 26.893 1.00 17.53 183 SER B C 1
ATOM 928 O O . SER B 1 10 ? 17.257 29.540 27.678 1.00 15.82 183 SER B O 1
ATOM 931 N N . GLN B 1 11 ? 17.247 28.605 25.663 1.00 17.87 184 GLN B N 1
ATOM 932 C CA . GLN B 1 11 ? 18.286 29.482 25.172 1.00 16.96 184 GLN B CA 1
ATOM 933 C C . GLN B 1 11 ? 17.667 30.602 24.327 1.00 17.93 184 GLN B C 1
ATOM 934 O O . GLN B 1 11 ? 16.784 30.352 23.484 1.00 16.66 184 GLN B O 1
ATOM 940 N N . GLU B 1 12 ? 18.138 31.851 24.567 1.00 16.62 185 GLU B N 1
ATOM 941 C CA A GLU B 1 12 ? 17.706 33.059 23.895 0.50 17.75 185 GLU B CA 1
ATOM 942 C CA B GLU B 1 12 ? 17.715 33.046 23.803 0.50 17.21 185 GLU B CA 1
ATOM 943 C C . GLU B 1 12 ? 18.917 33.735 23.217 1.00 20.96 185 GLU B C 1
ATOM 944 O O . GLU B 1 12 ? 19.994 33.173 23.233 1.00 19.07 185 GLU B O 1
ATOM 955 N N . ASP B 1 13 ? 18.750 34.939 22.625 1.00 22.04 186 ASP B N 1
ATOM 956 C CA . ASP B 1 13 ? 19.894 35.599 21.996 1.00 22.23 186 ASP B CA 1
ATOM 957 C C . ASP B 1 13 ? 20.766 36.202 23.083 1.00 21.41 186 ASP B C 1
ATOM 958 O O . ASP B 1 13 ? 20.333 37.115 23.789 1.00 20.28 186 ASP B O 1
ATOM 963 N N . GLY B 1 14 ? 21.963 35.665 23.235 1.00 17.67 187 GLY B N 1
ATOM 964 C CA . GLY B 1 14 ? 22.905 36.159 24.235 1.00 16.88 187 GLY B CA 1
ATOM 965 C C . GLY B 1 14 ? 22.370 36.015 25.653 1.00 16.72 187 GLY B C 1
ATOM 966 O O . GLY B 1 14 ? 22.721 36.809 26.537 1.00 15.30 187 GLY B O 1
ATOM 967 N N . ALA B 1 15 ? 21.497 35.011 25.889 1.00 14.09 188 ALA B N 1
ATOM 968 C CA . ALA B 1 15 ? 20.870 34.835 27.195 1.00 13.47 188 ALA B CA 1
ATOM 969 C C . ALA B 1 15 ? 20.347 33.438 27.342 1.00 14.22 188 ALA B C 1
ATOM 970 O O . ALA B 1 15 ? 20.183 32.744 26.336 1.00 14.56 188 ALA B O 1
ATOM 972 N N . ILE B 1 16 ? 20.053 33.027 28.587 1.00 13.33 189 ILE B N 1
ATOM 973 C CA . ILE B 1 16 ? 19.360 31.807 28.898 1.00 12.15 189 ILE B CA 1
ATOM 974 C C . ILE B 1 16 ? 18.247 32.115 29.861 1.00 13.86 189 ILE B C 1
ATOM 975 O O . ILE B 1 16 ? 18.271 33.174 30.508 1.00 14.92 189 ILE B O 1
ATOM 980 N N . LEU B 1 17 ? 17.283 31.217 29.963 1.00 12.94 190 LEU B N 1
ATOM 981 C CA . LEU B 1 17 ? 16.119 31.387 30.796 1.00 13.04 190 LEU B CA 1
ATOM 982 C C . LEU B 1 17 ? 15.894 30.135 31.607 1.00 15.94 190 LEU B C 1
ATOM 983 O O . LEU B 1 17 ? 15.918 29.032 31.047 1.00 15.97 190 LEU B O 1
ATOM 988 N N . PHE B 1 18 ? 15.620 30.305 32.910 1.00 13.79 191 PHE B N 1
ATOM 989 C CA . PHE B 1 18 ? 15.193 29.189 33.730 1.00 14.46 191 PHE B CA 1
ATOM 990 C C . PHE B 1 18 ? 13.711 29.439 34.016 1.00 17.33 191 PHE B C 1
ATOM 991 O O . PHE B 1 18 ? 13.359 30.257 34.870 1.00 17.27 191 PHE B O 1
ATOM 999 N N . PRO B 1 19 ? 12.814 28.774 33.278 1.00 16.19 192 PRO B N 1
ATOM 1000 C CA . PRO B 1 19 ? 11.371 29.076 33.421 1.00 16.83 192 PRO B CA 1
ATOM 1001 C C . PRO B 1 19 ? 10.773 28.717 34.752 1.00 20.93 192 PRO B C 1
ATOM 1002 O O . PRO B 1 19 ? 9.750 29.289 35.138 1.00 23.36 192 PRO B O 1
ATOM 1006 N N . GLU B 1 20 ? 11.396 27.773 35.456 1.00 17.53 193 GLU B N 1
ATOM 1007 C CA . GLU B 1 20 ? 10.860 27.315 36.739 1.00 19.31 193 GLU B CA 1
ATOM 1008 C C . GLU B 1 20 ? 11.178 28.276 37.881 1.00 21.28 193 GLU B C 1
ATOM 1009 O O . GLU B 1 20 ? 10.545 28.187 38.948 1.00 21.16 193 GLU B O 1
ATOM 1015 N N . ILE B 1 21 ? 12.164 29.170 37.689 1.00 19.28 194 ILE B N 1
ATOM 1016 C CA . ILE B 1 21 ? 12.530 30.140 38.712 1.00 18.97 194 ILE B CA 1
ATOM 1017 C C . ILE B 1 21 ? 11.614 31.310 38.449 1.00 21.26 194 ILE B C 1
ATOM 1018 O O . ILE B 1 21 ? 11.958 32.279 37.743 1.00 21.00 194 ILE B O 1
ATOM 1023 N N . ASP B 1 22 ? 10.387 31.169 38.942 1.00 17.76 195 ASP B N 1
ATOM 1024 C CA . ASP B 1 22 ? 9.307 32.059 38.601 1.00 19.58 195 ASP B CA 1
ATOM 1025 C C . ASP B 1 22 ? 8.694 32.778 39.775 1.00 19.73 195 ASP B C 1
ATOM 1026 O O . ASP B 1 22 ? 8.219 32.139 40.712 1.00 20.00 195 ASP B O 1
ATOM 1031 N N . ARG B 1 23 ? 8.693 34.121 39.723 1.00 17.95 196 ARG B N 1
ATOM 1032 C CA . ARG B 1 23 ? 8.156 34.953 40.814 1.00 19.48 196 ARG B CA 1
ATOM 1033 C C . ARG B 1 23 ? 6.635 34.855 40.932 1.00 24.13 196 ARG B C 1
ATOM 1034 O O . ARG B 1 23 ? 6.062 35.368 41.900 1.00 24.47 196 ARG B O 1
ATOM 1042 N N . TYR B 1 24 ? 5.984 34.176 39.957 1.00 22.41 197 TYR B N 1
ATOM 1043 C CA . TYR B 1 24 ? 4.520 33.974 39.986 1.00 25.15 197 TYR B CA 1
ATOM 1044 C C . TYR B 1 24 ? 4.197 32.490 40.098 1.00 31.55 197 TYR B C 1
ATOM 1045 O O . TYR B 1 24 ? 3.049 32.093 39.864 1.00 31.17 197 TYR B O 1
ATOM 1054 N N . SER B 1 25 ? 5.202 31.660 40.461 1.00 28.42 198 SER B N 1
ATOM 1055 C CA . SER B 1 25 ? 5.049 30.213 40.588 1.00 28.24 198 SER B CA 1
ATOM 1056 C C . SER B 1 25 ? 3.917 29.798 41.509 1.00 33.41 198 SER B C 1
ATOM 1057 O O . SER B 1 25 ? 3.643 30.460 42.519 1.00 32.58 198 SER B O 1
ATOM 1060 N N . ASP B 1 26 ? 3.282 28.657 41.145 1.00 33.11 199 ASP B N 1
ATOM 1061 C CA . ASP B 1 26 ? 2.247 27.991 41.937 1.00 34.69 199 ASP B CA 1
ATOM 1062 C C . ASP B 1 26 ? 2.914 27.439 43.217 1.00 38.75 199 ASP B C 1
ATOM 1063 O O . ASP B 1 26 ? 2.256 27.305 44.250 1.00 40.95 199 ASP B O 1
ATOM 1068 N N . ASN B 1 27 ? 4.230 27.112 43.130 1.00 34.13 200 ASN B N 1
ATOM 1069 C CA . ASN B 1 27 ? 4.994 26.632 44.285 1.00 32.09 200 ASN B CA 1
ATOM 1070 C C . ASN B 1 27 ? 5.390 27.864 45.107 1.00 33.93 200 ASN B C 1
ATOM 1071 O O . ASN B 1 27 ? 6.180 28.709 44.643 1.00 29.91 200 ASN B O 1
ATOM 1076 N N . LYS B 1 28 ? 4.786 28.005 46.281 1.00 30.97 201 LYS B N 1
ATOM 1077 C CA . LYS B 1 28 ? 4.981 29.147 47.176 1.00 30.57 201 LYS B CA 1
ATOM 1078 C C . LYS B 1 28 ? 6.438 29.345 47.605 1.00 32.53 201 LYS B C 1
ATOM 1079 O O . LYS B 1 28 ? 6.860 30.493 47.772 1.00 31.00 201 LYS B O 1
ATOM 1081 N N . GLN B 1 29 ? 7.196 28.245 47.761 1.00 31.24 202 GLN B N 1
ATOM 1082 C CA . GLN B 1 29 ? 8.603 28.332 48.172 1.00 29.13 202 GLN B CA 1
ATOM 1083 C C . GLN B 1 29 ? 9.438 28.901 47.015 1.00 28.14 202 GLN B C 1
ATOM 1084 O O . GLN B 1 29 ? 10.298 29.763 47.242 1.00 26.01 202 GLN B O 1
ATOM 1090 N N . ILE B 1 30 ? 9.173 28.428 45.782 1.00 25.53 203 ILE B N 1
ATOM 1091 C CA . ILE B 1 30 ? 9.890 28.929 44.606 1.00 24.66 203 ILE B CA 1
ATOM 1092 C C . ILE B 1 30 ? 9.563 30.401 44.399 1.00 25.13 203 ILE B C 1
ATOM 1093 O O . ILE B 1 30 ? 10.462 31.190 44.066 1.00 22.36 203 ILE B O 1
ATOM 1098 N N . LYS B 1 31 ? 8.279 30.775 44.538 1.00 22.30 204 LYS B N 1
ATOM 1099 C CA . LYS B 1 31 ? 7.889 32.165 44.419 1.00 21.82 204 LYS B CA 1
ATOM 1100 C C . LYS B 1 31 ? 8.697 33.080 45.377 1.00 24.50 204 LYS B C 1
ATOM 1101 O O . LYS B 1 31 ? 9.287 34.076 44.938 1.00 24.66 204 LYS B O 1
ATOM 1107 N N . ALA B 1 32 ? 8.753 32.712 46.671 1.00 22.08 205 ALA B N 1
ATOM 1108 C CA . ALA B 1 32 ? 9.479 33.488 47.669 1.00 22.49 205 ALA B CA 1
ATOM 1109 C C . ALA B 1 32 ? 10.987 33.523 47.336 1.00 21.20 205 ALA B C 1
ATOM 1110 O O . ALA B 1 32 ? 11.624 34.585 47.411 1.00 22.21 205 ALA B O 1
ATOM 1112 N N . LEU B 1 33 ? 11.549 32.377 46.942 1.00 18.78 206 LEU B N 1
ATOM 1113 C CA . LEU B 1 33 ? 12.967 32.328 46.579 1.00 17.39 206 LEU B CA 1
ATOM 1114 C C . LEU B 1 33 ? 13.252 33.320 45.454 1.00 18.78 206 LEU B C 1
ATOM 1115 O O . LEU B 1 33 ? 14.182 34.133 45.561 1.00 18.86 206 LEU B O 1
ATOM 1120 N N . THR B 1 34 ? 12.426 33.265 44.394 1.00 18.53 207 THR B N 1
ATOM 1121 C CA . THR B 1 34 ? 12.641 34.136 43.246 1.00 17.47 207 THR B CA 1
ATOM 1122 C C . THR B 1 34 ? 12.517 35.619 43.607 1.00 20.40 207 THR B C 1
ATOM 1123 O O . THR B 1 34 ? 13.352 36.430 43.199 1.00 21.33 207 THR B O 1
ATOM 1127 N N . GLN B 1 35 ? 11.497 35.964 44.412 1.00 19.89 208 GLN B N 1
ATOM 1128 C CA . GLN B 1 35 ? 11.288 37.353 44.837 1.00 21.17 208 GLN B CA 1
ATOM 1129 C C . GLN B 1 35 ? 12.460 37.859 45.673 1.00 23.78 208 GLN B C 1
ATOM 1130 O O . GLN B 1 35 ? 12.711 39.060 45.728 1.00 24.37 208 GLN B O 1
ATOM 1136 N N . GLN B 1 36 ? 13.151 36.936 46.383 1.00 19.61 209 GLN B N 1
ATOM 1137 C CA . GLN B 1 36 ? 14.194 37.302 47.328 1.00 19.88 209 GLN B CA 1
ATOM 1138 C C . GLN B 1 36 ? 15.623 37.142 46.802 1.00 20.14 209 GLN B C 1
ATOM 1139 O O . GLN B 1 36 ? 16.562 37.245 47.587 1.00 18.98 209 GLN B O 1
ATOM 1145 N N . ILE B 1 37 ? 15.808 36.960 45.490 1.00 18.68 210 ILE B N 1
ATOM 1146 C CA . ILE B 1 37 ? 17.171 36.827 44.949 1.00 16.67 210 ILE B CA 1
ATOM 1147 C C . ILE B 1 37 ? 18.023 38.046 45.304 1.00 20.70 210 ILE B C 1
ATOM 1148 O O . ILE B 1 37 ? 17.598 39.195 45.070 1.00 21.87 210 ILE B O 1
ATOM 1153 N N . THR B 1 38 ? 19.202 37.800 45.840 1.00 20.64 211 THR B N 1
ATOM 1154 C CA . THR B 1 38 ? 20.120 38.869 46.262 1.00 22.99 211 THR B CA 1
ATOM 1155 C C . THR B 1 38 ? 21.396 38.922 45.447 1.00 28.58 211 THR B C 1
ATOM 1156 O O . THR B 1 38 ? 22.028 39.985 45.375 1.00 29.60 211 THR B O 1
ATOM 1160 N N . LYS B 1 39 ? 21.812 37.791 44.866 1.00 23.85 212 LYS B N 1
ATOM 1161 C CA . LYS B 1 39 ? 23.079 37.749 44.145 1.00 21.70 212 LYS B CA 1
ATOM 1162 C C . LYS B 1 39 ? 23.006 36.605 43.141 1.00 22.76 212 LYS B C 1
ATOM 1163 O O . LYS B 1 39 ? 22.370 35.580 43.392 1.00 19.75 212 LYS B O 1
ATOM 1169 N N . VAL B 1 40 ? 23.623 36.799 41.987 1.00 19.38 213 VAL B N 1
ATOM 1170 C CA . VAL B 1 40 ? 23.751 35.772 40.979 1.00 17.41 213 VAL B CA 1
ATOM 1171 C C . VAL B 1 40 ? 25.207 35.798 40.560 1.00 18.64 213 VAL B C 1
ATOM 1172 O O . VAL B 1 40 ? 25.768 36.889 40.357 1.00 18.50 213 VAL B O 1
ATOM 1176 N N . THR B 1 41 ? 25.867 34.621 40.500 1.00 15.63 214 THR B N 1
ATOM 1177 C CA . THR B 1 41 ? 27.225 34.588 39.969 1.00 15.66 214 THR B CA 1
ATOM 1178 C C . THR B 1 41 ? 27.300 33.541 38.875 1.00 16.40 214 THR B C 1
ATOM 1179 O O . THR B 1 41 ? 26.621 32.506 38.952 1.00 17.90 214 THR B O 1
ATOM 1183 N N . VAL B 1 42 ? 28.064 33.829 37.813 1.00 14.63 215 VAL B N 1
ATOM 1184 C CA . VAL B 1 42 ? 28.264 32.920 36.707 1.00 14.06 215 VAL B CA 1
ATOM 1185 C C . VAL B 1 42 ? 29.760 32.775 36.579 1.00 16.30 215 VAL B C 1
ATOM 1186 O O . VAL B 1 42 ? 30.454 33.749 36.260 1.00 16.48 215 VAL B O 1
ATOM 1190 N N . ASN B 1 43 ? 30.264 31.556 36.832 1.00 15.28 216 ASN B N 1
ATOM 1191 C CA . ASN B 1 43 ? 31.722 31.326 36.780 1.00 16.39 216 ASN B CA 1
ATOM 1192 C C . ASN B 1 43 ? 32.467 32.312 37.685 1.00 20.12 216 ASN B C 1
ATOM 1193 O O . ASN B 1 43 ? 33.571 32.761 37.326 1.00 20.12 216 ASN B O 1
ATOM 1198 N N . GLY B 1 44 ? 31.846 32.655 38.811 1.00 16.77 217 GLY B N 1
ATOM 1199 C CA . GLY B 1 44 ? 32.473 33.550 39.770 1.00 17.70 217 GLY B CA 1
ATOM 1200 C C . GLY B 1 44 ? 32.289 35.027 39.489 1.00 20.30 217 GLY B C 1
ATOM 1201 O O . GLY B 1 44 ? 32.689 35.861 40.323 1.00 21.33 217 GLY B O 1
ATOM 1202 N N . THR B 1 45 ? 31.750 35.373 38.291 1.00 17.64 218 THR B N 1
ATOM 1203 C CA . THR B 1 45 ? 31.483 36.767 37.919 1.00 16.58 218 THR B CA 1
ATOM 1204 C C . THR B 1 45 ? 30.133 37.162 38.513 1.00 18.17 218 THR B C 1
ATOM 1205 O O . THR B 1 45 ? 29.130 36.485 38.264 1.00 16.58 218 THR B O 1
ATOM 1209 N N . VAL B 1 46 ? 30.085 38.277 39.236 1.00 16.43 219 VAL B N 1
ATOM 1210 C CA . VAL B 1 46 ? 28.825 38.721 39.803 1.00 16.09 219 VAL B CA 1
ATOM 1211 C C . VAL B 1 46 ? 27.930 39.357 38.749 1.00 17.12 219 VAL B C 1
ATOM 1212 O O . VAL B 1 46 ? 28.381 40.192 37.956 1.00 19.51 219 VAL B O 1
ATOM 1216 N N . TYR B 1 47 ? 26.701 38.899 38.705 1.00 14.33 220 TYR B N 1
ATOM 1217 C CA . TYR B 1 47 ? 25.650 39.440 37.824 1.00 13.29 220 TYR B CA 1
ATOM 1218 C C . TYR B 1 47 ? 24.727 40.229 38.698 1.00 16.25 220 TYR B C 1
ATOM 1219 O O . TYR B 1 47 ? 24.456 39.812 39.836 1.00 16.52 220 TYR B O 1
ATOM 1228 N N . LYS B 1 48 ? 24.185 41.318 38.181 1.00 13.75 221 LYS B N 1
ATOM 1229 C CA . LYS B 1 48 ? 23.300 42.149 38.976 1.00 13.79 221 LYS B CA 1
ATOM 1230 C C . LYS B 1 48 ? 22.025 42.387 38.197 1.00 15.95 221 LYS B C 1
ATOM 1231 O O . LYS B 1 48 ? 21.933 42.018 37.022 1.00 15.07 221 LYS B O 1
ATOM 1237 N N . ASP B 1 49 ? 21.040 42.938 38.860 1.00 14.87 222 ASP B N 1
ATOM 1238 C CA . ASP B 1 49 ? 19.715 43.077 38.311 1.00 13.90 222 ASP B CA 1
ATOM 1239 C C . ASP B 1 49 ? 19.629 44.147 37.253 1.00 16.58 222 ASP B C 1
ATOM 1240 O O . ASP B 1 49 ? 20.283 45.184 37.344 1.00 16.14 222 ASP B O 1
ATOM 1245 N N . LEU B 1 50 ? 18.806 43.877 36.231 1.00 15.38 223 LEU B N 1
ATOM 1246 C CA . LEU B 1 50 ? 18.574 44.841 35.163 1.00 15.99 223 LEU B CA 1
ATOM 1247 C C . LEU B 1 50 ? 17.168 45.371 35.243 1.00 20.44 223 LEU B C 1
ATOM 1248 O O . LEU B 1 50 ? 16.227 44.604 35.461 1.00 19.19 223 LEU B O 1
ATOM 1253 N N . ILE B 1 51 ? 17.013 46.681 35.024 1.00 17.87 224 ILE B N 1
ATOM 1254 C CA . ILE B 1 51 ? 15.696 47.319 34.926 1.00 18.55 224 ILE B CA 1
ATOM 1255 C C . ILE B 1 51 ? 15.468 47.392 33.406 1.00 22.60 224 ILE B C 1
ATOM 1256 O O . ILE B 1 51 ? 15.683 48.435 32.770 1.00 24.56 224 ILE B O 1
ATOM 1261 N N . SER B 1 52 ? 15.096 46.245 32.820 1.00 21.67 225 SER B N 1
ATOM 1262 C CA . SER B 1 52 ? 14.922 46.074 31.382 1.00 22.55 225 SER B CA 1
ATOM 1263 C C . SER B 1 52 ? 14.094 44.828 31.120 1.00 26.99 225 SER B C 1
ATOM 1264 O O . SER B 1 52 ? 13.895 44.019 32.036 1.00 26.73 225 SER B O 1
ATOM 1267 N N . ASP B 1 53 ? 13.681 44.630 29.870 1.00 24.91 226 ASP B N 1
ATOM 1268 C CA . ASP B 1 53 ? 12.963 43.435 29.460 1.00 24.31 226 ASP B CA 1
ATOM 1269 C C . ASP B 1 53 ? 13.924 42.516 28.686 1.00 30.64 226 ASP B C 1
ATOM 1270 O O . ASP B 1 53 ? 13.495 41.476 28.185 1.00 32.19 226 ASP B O 1
ATOM 1275 N N . SER B 1 54 ? 15.225 42.881 28.606 1.00 25.30 227 SER B N 1
ATOM 1276 C CA . SER B 1 54 ? 16.226 42.058 27.909 1.00 23.69 227 SER B CA 1
ATOM 1277 C C . SER B 1 54 ? 17.515 41.970 28.691 1.00 24.12 227 SER B C 1
ATOM 1278 O O . SER B 1 54 ? 17.886 42.915 29.384 1.00 24.36 227 SER B O 1
ATOM 1281 N N . VAL B 1 55 ? 18.186 40.811 28.600 1.00 19.94 228 VAL B N 1
ATOM 1282 C CA . VAL B 1 55 ? 19.489 40.588 29.240 1.00 16.81 228 VAL B CA 1
ATOM 1283 C C . VAL B 1 55 ? 20.542 40.252 28.195 1.00 17.96 228 VAL B C 1
ATOM 1284 O O . VAL B 1 55 ? 21.641 39.845 28.550 1.00 17.57 228 VAL B O 1
ATOM 1288 N N . LYS B 1 56 ? 20.207 40.387 26.891 1.00 17.11 229 LYS B N 1
ATOM 1289 C CA . LYS B 1 56 ? 21.116 39.989 25.826 1.00 16.00 229 LYS B CA 1
ATOM 1290 C C . LYS B 1 56 ? 22.528 40.478 26.030 1.00 18.45 229 LYS B C 1
ATOM 1291 O O . LYS B 1 56 ? 22.727 41.677 26.155 1.00 18.15 229 LYS B O 1
ATOM 1297 N N . ASP B 1 57 ? 23.503 39.542 26.054 1.00 16.40 230 ASP B N 1
ATOM 1298 C CA . ASP B 1 57 ? 24.931 39.846 26.099 1.00 16.67 230 ASP B CA 1
ATOM 1299 C C . ASP B 1 57 ? 25.370 40.683 27.324 1.00 19.92 230 ASP B C 1
ATOM 1300 O O . ASP B 1 57 ? 26.319 41.466 27.241 1.00 22.04 230 ASP B O 1
ATOM 1305 N N . THR B 1 58 ? 24.691 40.513 28.446 1.00 17.55 231 THR B N 1
ATOM 1306 C CA . THR B 1 58 ? 25.027 41.220 29.685 1.00 16.44 231 THR B CA 1
ATOM 1307 C C . THR B 1 58 ? 25.530 40.250 30.762 1.00 18.28 231 THR B C 1
ATOM 1308 O O . THR B 1 58 ? 25.420 39.031 30.626 1.00 16.93 231 THR B O 1
ATOM 1312 N N . ASN B 1 59 ? 26.083 40.821 31.848 1.00 16.99 232 ASN B N 1
ATOM 1313 C CA . ASN B 1 59 ? 26.345 40.117 33.091 1.00 15.39 232 ASN B CA 1
ATOM 1314 C C . ASN B 1 59 ? 25.149 40.511 34.001 1.00 16.59 232 ASN B C 1
ATOM 1315 O O . ASN B 1 59 ? 25.325 40.969 35.129 1.00 17.99 232 ASN B O 1
ATOM 1320 N N . GLY B 1 60 ? 23.946 40.353 33.488 1.00 15.20 233 GLY B N 1
ATOM 1321 C CA . GLY B 1 60 ? 22.749 40.776 34.195 1.00 15.26 233 GLY B CA 1
ATOM 1322 C C . GLY B 1 60 ? 21.694 39.712 34.258 1.00 14.17 233 GLY B C 1
ATOM 1323 O O . GLY B 1 60 ? 21.723 38.723 33.506 1.00 13.92 233 GLY B O 1
ATOM 1324 N N . TRP B 1 61 ? 20.772 39.909 35.201 1.00 13.88 234 TRP B N 1
ATOM 1325 C CA . TRP B 1 61 ? 19.660 38.996 35.363 1.00 13.59 234 TRP B CA 1
ATOM 1326 C C . TRP B 1 61 ? 18.381 39.782 35.447 1.00 15.82 234 TRP B C 1
ATOM 1327 O O . TRP B 1 61 ? 18.385 40.948 35.842 1.00 15.99 234 TRP B O 1
ATOM 1338 N N . VAL B 1 62 ? 17.273 39.165 35.051 1.00 13.83 235 VAL B N 1
ATOM 1339 C CA . VAL B 1 62 ? 15.928 39.725 35.142 1.00 14.78 235 VAL B CA 1
ATOM 1340 C C . VAL B 1 62 ? 15.005 38.610 35.577 1.00 16.12 235 VAL B C 1
ATOM 1341 O O . VAL B 1 62 ? 15.057 37.519 35.005 1.00 16.78 235 VAL B O 1
ATOM 1345 N N . SER B 1 63 ? 14.131 38.897 36.543 1.00 15.03 236 SER B N 1
ATOM 1346 C CA . SER B 1 63 ? 13.119 37.941 36.956 1.00 14.27 236 SER B CA 1
ATOM 1347 C C . SER B 1 63 ? 11.789 38.544 36.484 1.00 18.06 236 SER B C 1
ATOM 1348 O O . SER B 1 63 ? 11.429 39.660 36.905 1.00 18.33 236 SER B O 1
ATOM 1351 N N . ASN B 1 64 ? 11.065 37.839 35.589 1.00 16.53 237 ASN B N 1
ATOM 1352 C CA . ASN B 1 64 ? 9.789 38.349 35.147 1.00 17.05 237 ASN B CA 1
ATOM 1353 C C . ASN B 1 64 ? 8.823 37.193 34.921 1.00 19.22 237 ASN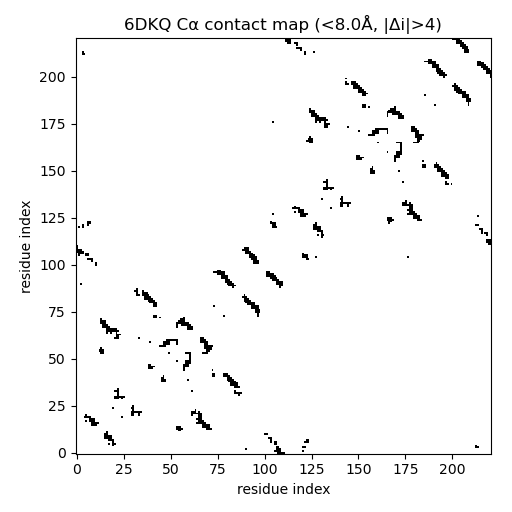 B C 1
ATOM 1354 O O . ASN B 1 64 ? 9.060 36.098 35.432 1.00 16.96 237 ASN B O 1
ATOM 1359 N N . MET B 1 65 ? 7.707 37.433 34.192 1.00 19.73 238 MET B N 1
ATOM 1360 C CA . MET B 1 65 ? 6.710 36.398 33.993 1.00 19.79 238 MET B CA 1
ATOM 1361 C C . MET B 1 65 ? 7.203 35.115 33.366 1.00 21.49 238 MET B C 1
ATOM 1362 O O . MET B 1 65 ? 6.622 34.064 33.657 1.00 23.89 238 MET B O 1
ATOM 1367 N N . THR B 1 66 ? 8.233 35.180 32.526 1.00 17.97 239 THR B N 1
ATOM 1368 C CA . THR B 1 66 ? 8.696 33.956 31.866 1.00 18.38 239 THR B CA 1
ATOM 1369 C C . THR B 1 66 ? 9.764 33.211 32.651 1.00 20.12 239 THR B C 1
ATOM 1370 O O . THR B 1 66 ? 10.069 32.062 32.309 1.00 20.27 239 THR B O 1
ATOM 1374 N N . GLY B 1 67 ? 10.269 33.814 33.724 1.00 17.55 240 GLY B N 1
ATOM 1375 C CA . GLY B 1 67 ? 11.241 33.133 34.576 1.00 15.37 240 GLY B CA 1
ATOM 1376 C C . GLY B 1 67 ? 12.441 33.996 34.896 1.00 16.35 240 GLY B C 1
ATOM 1377 O O . GLY B 1 67 ? 12.3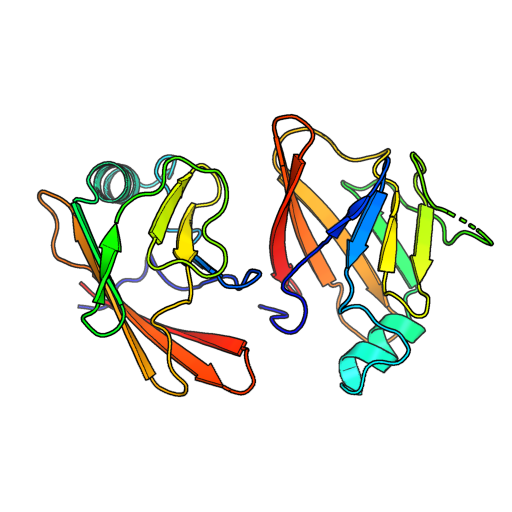73 35.231 34.830 1.00 16.20 240 GLY B O 1
ATOM 1378 N N . LEU B 1 68 ? 13.578 33.342 35.181 1.00 14.27 241 LEU B N 1
ATOM 1379 C CA . LEU B 1 68 ? 14.808 34.035 35.478 1.00 14.60 241 LEU B CA 1
ATOM 1380 C C . LEU B 1 68 ? 15.699 34.026 34.244 1.00 15.10 241 LEU B C 1
ATOM 1381 O O . LEU B 1 68 ? 16.122 32.953 33.791 1.00 14.77 241 LEU B O 1
ATOM 1386 N N . HIS B 1 69 ? 15.950 35.209 33.698 1.00 13.88 242 HIS B N 1
ATOM 1387 C CA . HIS B 1 69 ? 16.769 35.413 32.510 1.00 13.85 242 HIS B CA 1
ATOM 1388 C C . HIS B 1 69 ? 18.160 35.801 32.936 1.00 15.82 242 HIS B C 1
ATOM 1389 O O . HIS B 1 69 ? 18.304 36.671 33.790 1.00 14.25 242 HIS B O 1
ATOM 1396 N N . LEU B 1 70 ? 19.178 35.208 32.324 1.00 14.36 243 LEU B N 1
ATOM 1397 C CA . LEU B 1 70 ? 20.568 35.501 32.604 1.00 14.03 243 LEU B CA 1
ATOM 1398 C C . LEU B 1 70 ? 21.285 35.797 31.292 1.00 14.63 243 LEU B C 1
ATOM 1399 O O . LEU B 1 70 ? 21.185 35.036 30.328 1.00 13.69 243 LEU B O 1
ATOM 1404 N N . GLY B 1 71 ? 22.042 36.891 31.251 1.00 13.39 244 GLY B N 1
ATOM 1405 C CA . GLY B 1 71 ? 22.851 37.202 30.073 1.00 14.00 244 GLY B CA 1
ATOM 1406 C C . GLY B 1 71 ? 23.982 36.205 29.942 1.00 15.83 244 GLY B C 1
ATOM 1407 O O . GLY B 1 71 ? 24.388 35.601 30.942 1.00 15.49 244 GLY B O 1
ATOM 1408 N N . THR B 1 72 ? 24.506 36.004 28.724 1.00 14.21 245 THR B N 1
ATOM 1409 C CA . THR B 1 72 ? 25.577 34.997 28.605 1.00 14.56 245 THR B CA 1
ATOM 1410 C C . THR B 1 72 ? 26.969 35.601 28.504 1.00 16.45 245 THR B C 1
ATOM 1411 O O . THR B 1 72 ? 27.904 34.906 28.104 1.00 18.13 245 THR B O 1
ATOM 1415 N N . LYS B 1 73 ? 27.157 36.875 28.927 1.00 15.38 246 LYS B N 1
ATOM 1416 C CA . LYS B 1 73 ? 28.481 37.503 28.778 1.00 16.93 246 LYS B CA 1
ATOM 1417 C C . LYS B 1 73 ? 29.617 36.743 29.481 1.00 19.68 246 LYS B C 1
ATOM 1418 O O . LYS B 1 73 ? 30.692 36.599 28.893 1.00 20.45 246 LYS B O 1
ATOM 1424 N N . ALA B 1 74 ? 29.368 36.187 30.679 1.00 16.09 247 ALA B N 1
ATOM 1425 C CA . ALA B 1 74 ? 30.416 35.449 31.406 1.00 16.52 247 ALA B CA 1
ATOM 1426 C C . ALA B 1 74 ? 30.501 33.983 31.090 1.00 20.16 247 ALA B C 1
ATOM 1427 O O . ALA B 1 74 ? 31.309 33.294 31.713 1.00 18.43 247 ALA B O 1
ATOM 1429 N N . PHE B 1 75 ? 29.699 33.493 30.136 1.00 17.18 248 PHE B N 1
ATOM 1430 C CA . PHE B 1 75 ? 29.735 32.068 29.789 1.00 17.08 248 PHE B CA 1
ATOM 1431 C C . PHE B 1 75 ? 30.983 31.737 28.993 1.00 21.26 248 PHE B C 1
ATOM 1432 O O . PHE B 1 75 ? 31.540 32.571 28.253 1.00 22.78 248 PHE B O 1
ATOM 1440 N N . LYS B 1 76 ? 31.419 30.505 29.150 1.00 18.01 249 LYS B N 1
ATOM 1441 C CA . LYS B 1 76 ? 32.584 29.999 28.433 1.00 18.60 249 LYS B CA 1
ATOM 1442 C C . LYS B 1 76 ? 32.251 28.644 27.828 1.00 19.95 249 LYS B C 1
ATOM 1443 O O . LYS B 1 76 ? 31.313 27.973 28.290 1.00 18.16 249 LYS B O 1
ATOM 1449 N N . ASP B 1 77 ? 33.064 28.198 26.872 1.00 19.55 250 ASP B N 1
ATOM 1450 C CA . ASP B 1 77 ? 32.815 26.877 26.331 1.00 20.16 250 ASP B CA 1
ATOM 1451 C C . ASP B 1 77 ? 33.104 25.836 27.417 1.00 24.00 250 ASP B C 1
ATOM 1452 O O . ASP B 1 77 ? 33.954 26.052 28.296 1.00 24.92 250 ASP B O 1
ATOM 1457 N N . GLY B 1 78 ? 32.328 24.771 27.404 1.00 20.08 251 GLY B N 1
ATOM 1458 C CA . GLY B 1 78 ? 32.465 23.707 28.389 1.00 19.98 251 GLY B CA 1
ATOM 1459 C C . GLY B 1 78 ? 31.554 23.943 29.573 1.00 20.40 251 GLY B C 1
ATOM 1460 O O . GLY B 1 78 ? 30.489 24.559 29.423 1.00 18.73 251 GLY B O 1
ATOM 1461 N N . GLU B 1 79 ? 31.994 23.530 30.755 1.00 20.81 252 GLU B N 1
ATOM 1462 C CA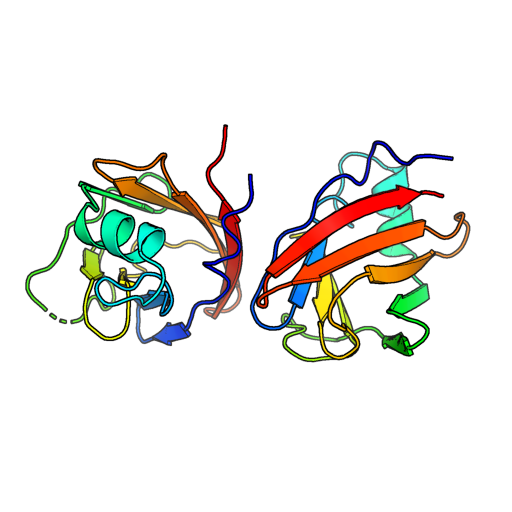 . GLU B 1 79 ? 31.206 23.639 31.977 1.00 20.61 252 GLU B CA 1
ATOM 1463 C C . GLU B 1 79 ? 31.099 25.066 32.504 1.00 20.96 252 GLU B C 1
ATOM 1464 O O . GLU B 1 79 ? 32.099 25.774 32.584 1.00 22.18 252 GLU B O 1
ATOM 1470 N N . ASN B 1 80 ? 29.878 25.465 32.894 1.00 17.40 253 ASN B N 1
ATOM 1471 C CA . ASN B 1 80 ? 29.636 26.772 33.489 1.00 16.18 253 ASN B CA 1
ATOM 1472 C C . ASN B 1 80 ? 28.909 26.537 34.809 1.00 18.27 253 ASN B C 1
ATOM 1473 O O . ASN B 1 80 ? 28.009 25.676 34.883 1.00 19.79 25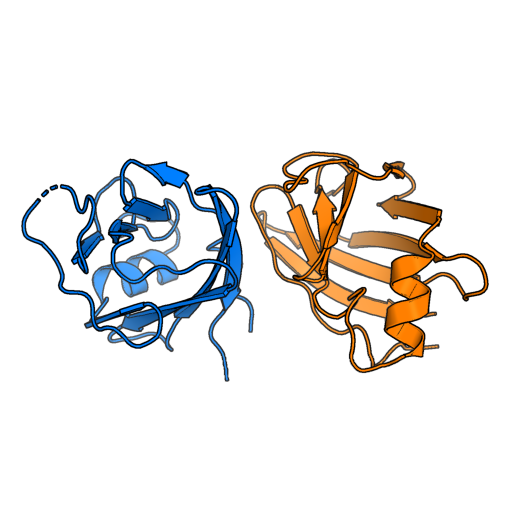3 ASN B O 1
ATOM 1478 N N . THR B 1 81 ? 29.248 27.330 35.837 1.00 15.86 254 THR B N 1
ATOM 1479 C CA . THR B 1 81 ? 28.621 27.202 37.153 1.00 16.59 254 THR B CA 1
ATOM 1480 C C . THR B 1 81 ? 27.865 28.465 37.507 1.00 18.90 254 THR B C 1
ATOM 1481 O O . THR B 1 81 ? 28.453 29.554 37.561 1.00 20.22 254 THR B O 1
ATOM 1485 N N . ILE B 1 82 ? 26.556 28.328 37.782 1.00 15.02 255 ILE B N 1
ATOM 1486 C CA . ILE B 1 82 ? 25.737 29.473 38.116 1.00 15.17 255 ILE B CA 1
ATOM 1487 C C . ILE B 1 82 ? 25.332 29.322 39.579 1.00 16.41 255 ILE B C 1
ATOM 1488 O O . ILE B 1 82 ? 24.845 28.275 39.959 1.00 17.40 255 ILE B O 1
ATOM 1493 N N . VAL B 1 83 ? 25.510 30.358 40.399 1.00 13.56 256 VAL B N 1
ATOM 1494 C CA . VAL B 1 83 ? 25.087 30.279 41.803 1.00 14.23 256 VAL B CA 1
ATOM 1495 C C . VAL B 1 83 ? 24.063 31.377 42.047 1.00 15.49 256 VAL B C 1
ATOM 1496 O O . VAL B 1 83 ? 24.362 32.548 41.803 1.00 16.92 256 VAL B O 1
ATOM 1500 N N . ILE B 1 84 ? 22.869 31.002 42.525 1.00 13.96 257 ILE B N 1
ATOM 1501 C CA . ILE B 1 84 ? 21.822 31.982 42.829 1.00 14.11 257 ILE B CA 1
ATOM 1502 C C . ILE B 1 84 ? 21.661 32.034 44.314 1.00 15.91 257 ILE B C 1
ATOM 1503 O O . ILE B 1 84 ? 21.397 30.990 44.928 1.00 17.22 257 ILE B O 1
ATOM 1508 N N . SER B 1 85 ? 21.835 33.239 44.915 1.00 15.58 258 SER B N 1
ATOM 1509 C CA . SER B 1 85 ? 21.653 33.459 46.340 1.00 15.83 258 SER B CA 1
ATOM 1510 C C . SER B 1 85 ? 20.361 34.196 46.552 1.00 16.41 258 SER B C 1
ATOM 1511 O O . SER B 1 85 ? 20.007 35.086 45.772 1.00 17.76 258 SER B O 1
ATOM 1514 N N . SER B 1 86 ? 19.578 33.720 47.509 1.00 15.58 259 SER B N 1
ATOM 1515 C CA . SER B 1 86 ? 18.290 34.319 47.825 1.00 15.92 259 SER B CA 1
ATOM 1516 C C . SER B 1 86 ? 18.166 34.429 49.331 1.00 18.52 259 SER B C 1
ATOM 1517 O O . SER B 1 86 ? 18.526 33.494 50.037 1.00 17.94 259 SER B O 1
ATOM 1520 N N . LYS B 1 87 ? 17.736 35.594 49.821 1.00 18.41 260 LYS B N 1
ATOM 1521 C CA . LYS B 1 87 ? 17.685 35.870 51.251 1.00 18.73 260 LYS B CA 1
ATOM 1522 C C . LYS B 1 87 ? 16.834 34.844 51.984 1.00 21.44 260 LYS B C 1
ATOM 1523 O O . LYS B 1 87 ? 15.660 34.703 51.672 1.00 22.58 260 LYS B O 1
ATOM 1527 N N . GLY B 1 88 ? 17.451 34.103 52.903 1.00 20.60 261 GLY B N 1
ATOM 1528 C CA . GLY B 1 88 ? 16.716 33.118 53.693 1.00 20.43 261 GLY B CA 1
ATOM 1529 C C . GLY B 1 88 ? 16.629 31.717 53.112 1.00 20.85 261 GLY B C 1
ATOM 1530 O O . GLY B 1 88 ? 16.052 30.831 53.767 1.00 21.12 261 GLY B O 1
ATOM 1531 N N . PHE B 1 89 ? 17.253 31.487 51.941 1.00 17.97 262 PHE B N 1
ATOM 1532 C CA . PHE B 1 89 ? 17.262 30.200 51.268 1.00 16.70 262 PHE B CA 1
ATOM 1533 C C . PHE B 1 89 ? 18.671 29.681 51.106 1.00 21.72 262 PHE B C 1
ATOM 1534 O O . PHE B 1 89 ? 19.625 30.447 51.146 1.00 20.96 262 PHE B O 1
ATOM 1542 N N . GLU B 1 90 ? 18.808 28.366 50.871 1.00 21.27 263 GLU B N 1
ATOM 1543 C CA . GLU B 1 90 ? 20.095 27.767 50.574 1.00 20.66 263 GLU B CA 1
ATOM 1544 C C . GLU B 1 90 ? 20.441 28.210 49.136 1.00 20.91 263 GLU B C 1
ATOM 1545 O O . GLU B 1 90 ? 19.541 28.269 48.279 1.00 21.08 263 GLU B O 1
ATOM 1551 N N . ASP B 1 91 ? 21.746 28.488 48.848 1.00 19.07 264 ASP B N 1
ATOM 1552 C CA . ASP B 1 91 ? 22.156 28.849 47.485 1.00 17.14 264 ASP B CA 1
ATOM 1553 C C . ASP B 1 91 ? 21.807 27.719 46.511 1.00 19.25 264 ASP B C 1
ATOM 1554 O O . ASP B 1 91 ? 21.898 26.522 46.851 1.00 19.54 264 ASP B O 1
ATOM 1559 N N . VAL B 1 92 ? 21.474 28.100 45.282 1.00 15.99 265 VA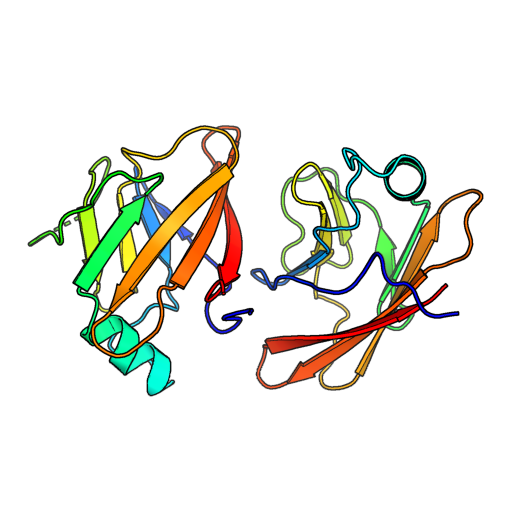L B N 1
ATOM 1560 C CA . VAL B 1 92 ? 21.173 27.135 44.237 1.00 15.56 265 VAL B CA 1
ATOM 1561 C C . VAL B 1 92 ? 22.372 27.156 43.285 1.00 18.24 265 VAL B C 1
ATOM 1562 O O . VAL B 1 92 ? 22.741 28.225 42.800 1.00 17.99 265 VAL B O 1
ATOM 1566 N N . THR B 1 93 ? 22.977 25.986 43.020 1.00 16.23 266 THR B N 1
ATOM 1567 C CA . THR B 1 93 ? 24.090 25.886 42.080 1.00 15.94 266 THR B CA 1
ATOM 1568 C C . THR B 1 93 ? 23.606 25.114 40.869 1.00 18.63 266 THR B C 1
ATOM 1569 O O . THR B 1 93 ? 23.187 23.955 40.985 1.00 19.55 266 THR B O 1
ATOM 1573 N N . ILE B 1 94 ? 23.675 25.758 39.704 1.00 17.07 267 ILE B N 1
ATOM 1574 C CA . ILE B 1 94 ? 23.271 25.162 38.438 1.00 15.83 267 ILE B CA 1
ATOM 1575 C C . ILE B 1 94 ? 24.479 24.964 37.558 1.00 18.63 267 ILE B C 1
ATOM 1576 O O . ILE B 1 94 ? 25.286 25.879 37.421 1.00 18.84 267 ILE B O 1
ATOM 1581 N N . THR B 1 95 ? 24.630 23.753 36.971 1.00 16.11 268 THR B N 1
ATOM 1582 C CA . THR B 1 95 ? 25.682 23.486 36.000 1.00 15.72 268 THR B CA 1
ATOM 1583 C C . THR B 1 95 ? 25.066 23.396 34.611 1.00 17.07 268 THR B C 1
ATOM 1584 O O . THR B 1 95 ? 24.067 22.701 34.420 1.00 15.97 268 THR B O 1
ATOM 1588 N N . VAL B 1 96 ? 25.662 24.124 33.664 1.00 15.46 269 VAL B N 1
ATOM 1589 C CA . VAL B 1 96 ? 25.257 24.058 32.274 1.00 14.20 269 VAL B CA 1
ATOM 1590 C C . VAL B 1 96 ? 26.494 23.903 31.417 1.00 17.84 269 VAL B C 1
ATOM 1591 O O . VAL B 1 96 ? 27.572 24.328 31.851 1.00 20.31 269 VAL B O 1
ATOM 1595 N N . THR B 1 97 ? 26.371 23.345 30.203 1.00 16.41 270 THR B N 1
ATOM 1596 C CA . THR B 1 97 ? 27.527 23.242 29.319 1.00 16.30 270 THR B CA 1
ATOM 1597 C C . THR B 1 97 ? 27.280 24.064 28.090 1.00 19.87 270 THR B C 1
ATOM 1598 O O . THR B 1 97 ? 26.142 24.145 27.634 1.00 21.78 270 THR B O 1
ATOM 1602 N N . LYS B 1 98 ? 28.342 24.656 27.507 1.00 17.00 271 LYS B N 1
ATOM 1603 C CA . LYS B 1 98 ? 28.210 25.391 26.255 1.00 15.74 271 LYS B CA 1
ATOM 1604 C C . LYS B 1 98 ? 29.102 24.734 25.221 1.00 19.80 271 LYS B C 1
ATOM 1605 O O . LYS B 1 98 ? 30.279 24.461 25.491 1.00 20.68 271 LYS B O 1
ATOM 1611 N N . LYS B 1 99 ? 28.542 24.462 24.033 1.00 17.25 272 LYS B N 1
ATOM 1612 C CA . LYS B 1 99 ? 29.295 23.860 22.928 1.00 17.99 272 LYS B CA 1
ATOM 1613 C C . LYS B 1 99 ? 28.644 24.292 21.631 1.00 21.37 272 LYS B C 1
ATOM 1614 O O . LYS B 1 99 ? 27.419 24.240 21.523 1.00 21.51 272 LYS B O 1
ATOM 1620 N N . ASP B 1 100 ? 29.439 24.756 20.658 1.00 22.01 273 ASP B N 1
ATOM 1621 C CA . ASP B 1 100 ? 28.925 25.178 19.343 1.00 21.63 273 ASP B CA 1
ATOM 1622 C C . ASP B 1 100 ? 27.794 26.220 19.478 1.00 25.23 273 ASP B C 1
ATOM 1623 O O . ASP B 1 100 ? 26.776 26.153 18.780 1.00 26.25 273 ASP B O 1
ATOM 1628 N N . GLY B 1 101 ? 27.981 27.140 20.415 1.00 22.31 274 GLY B N 1
ATOM 1629 C CA . GLY B 1 101 ? 27.043 28.216 20.692 1.00 23.41 274 GLY B CA 1
ATOM 1630 C C . GLY B 1 101 ? 25.754 27.771 21.354 1.00 27.41 274 GLY B C 1
ATOM 1631 O O . GLY B 1 101 ? 24.890 28.608 21.587 1.00 29.61 274 GLY B O 1
ATOM 1632 N N . GLN B 1 102 ? 25.612 26.476 21.680 1.00 20.90 275 GLN B N 1
ATOM 1633 C CA . GLN B 1 102 ? 24.390 25.960 22.330 1.00 20.05 275 GLN B CA 1
ATOM 1634 C C . GLN B 1 102 ? 24.663 25.726 23.800 1.00 20.89 275 GLN B C 1
ATOM 1635 O O . GLN B 1 102 ? 25.733 25.225 24.147 1.00 20.74 275 GLN B O 1
ATOM 1641 N N . ILE B 1 103 ? 23.675 26.016 24.645 1.00 17.55 276 ILE B N 1
ATOM 1642 C CA . ILE B 1 103 ? 23.823 25.858 26.106 1.00 16.61 276 ILE B CA 1
ATOM 1643 C C . ILE B 1 103 ? 22.888 24.766 26.557 1.00 18.83 276 ILE B C 1
ATOM 1644 O O . ILE B 1 103 ? 21.718 24.785 26.202 1.00 19.66 276 ILE B O 1
ATOM 1649 N N . HIS B 1 104 ? 23.420 23.794 27.300 1.00 17.71 277 HIS B N 1
ATOM 1650 C CA . HIS B 1 104 ? 22.699 22.600 27.732 1.00 18.07 277 HIS B CA 1
ATOM 1651 C C . HIS B 1 104 ? 22.626 22.522 29.232 1.00 18.81 277 HIS B C 1
ATOM 1652 O O . HIS B 1 104 ? 23.626 22.716 29.924 1.00 17.23 277 HIS B O 1
ATOM 1659 N N . PHE B 1 105 ? 21.442 22.195 29.749 1.00 15.66 278 PHE B N 1
ATOM 1660 C CA . PHE B 1 105 ? 21.248 22.008 31.175 1.00 15.80 278 PHE B CA 1
ATOM 1661 C C . PHE B 1 105 ? 21.890 20.712 31.648 1.00 20.02 278 PHE B C 1
ATOM 1662 O O . PHE B 1 105 ? 21.640 19.652 31.057 1.00 20.69 278 PHE B O 1
ATOM 1670 N N . VAL B 1 106 ? 22.670 20.776 32.736 1.00 17.05 279 VAL B N 1
ATOM 1671 C CA . VAL B 1 106 ? 23.266 19.574 33.303 1.00 16.84 279 VAL B CA 1
ATOM 1672 C C . VAL B 1 106 ? 22.592 19.224 34.618 1.00 21.44 279 VAL B C 1
ATOM 1673 O O . VAL B 1 106 ? 22.079 18.095 34.765 1.00 23.84 279 VAL B O 1
ATOM 1677 N N . SER B 1 107 ? 22.643 20.131 35.612 1.00 17.64 280 SER B N 1
ATOM 1678 C CA . SER B 1 107 ? 22.098 19.789 36.912 1.00 18.19 280 SER B CA 1
ATOM 1679 C C . SER B 1 107 ? 21.849 21.028 37.757 1.00 20.65 280 SER B C 1
ATOM 1680 O O . SER B 1 107 ? 22.430 22.080 37.487 1.00 20.03 280 SER B O 1
ATOM 1683 N N . ALA B 1 108 ? 21.076 20.877 38.840 1.00 20.52 281 ALA B N 1
ATOM 1684 C CA . ALA B 1 108 ? 20.837 21.981 39.783 1.00 20.90 281 ALA B CA 1
ATOM 1685 C C . ALA B 1 108 ? 20.724 21.356 41.141 1.00 22.97 281 ALA B C 1
ATOM 1686 O O . ALA B 1 108 ? 20.092 20.298 41.302 1.00 26.03 281 ALA B O 1
ATOM 1688 N N . LYS B 1 109 ? 21.366 21.993 42.124 1.00 19.17 282 LYS B N 1
ATOM 1689 C CA . LYS B 1 109 ? 21.339 21.473 43.473 1.00 19.30 282 LYS B CA 1
ATOM 1690 C C . LYS B 1 109 ? 21.274 22.598 44.494 1.00 20.13 282 LYS B C 1
ATOM 1691 O O . LYS B 1 109 ? 21.689 23.731 44.216 1.00 20.09 282 LYS B O 1
ATOM 1697 N N . GLN B 1 110 ? 20.842 22.239 45.699 1.00 20.73 283 GLN B N 1
ATOM 1698 C CA A GLN B 1 110 ? 20.811 23.166 46.836 0.50 15.01 283 GLN B CA 1
ATOM 1699 C CA B GLN B 1 110 ? 20.702 23.138 46.838 0.50 40.86 283 GLN B CA 1
ATOM 1700 C C . GLN B 1 110 ? 21.402 22.512 48.058 1.00 41.32 283 GLN B C 1
ATOM 1701 O O . GLN B 1 110 ? 21.226 21.326 48.266 1.00 37.06 283 GLN B O 1
#

InterPro domains:
  IPR001611 Leucine-rich repeat [PF13855] (569-626)
  IPR001611 Leucine-rich repeat [PF13855] (641-700)
  IPR001611 Leucine-rich repeat [PF13855] (713-771)
  IPR001611 Leucine-rich repeat [PS51450] (569-590)
  IPR001611 Leucine-rich repeat [PS51450] (617-638)
  IPR001611 Leucine-rich repeat [PS51450] (641-662)
  IPR001611 Leucine-rich repeat [PS51450] (736-757)
  IPR003591 Leucine-rich repeat, typical subtype [SM00369] (568-590)
  IPR003591 Leucine-rich repeat, typical subtype [SM00369] (591-614)
  IPR003591 Leucine-rich repeat, typical subtype [SM00369] (616-638)
  IPR003591 Leucine-rich repeat, typical subtype [SM00369] (639-662)
  IPR003591 Leucine-rich repeat, typical subtype [SM00369] (663-686)
  IPR003591 Leucine-rich repeat, typical subtype [SM00369] (687-709)
  IPR003591 Leucine-rich repeat, typical subtype [SM00369] (710-733)
  IPR003591 Leucine-rich repeat, typical subtype [SM00369] (734-757)
  IPR003591 Leucine-rich repeat, typical subtype [SM00369] (760-781)
  IPR006635 NEAT domain [PF05031] (368-495)
  IPR006635 NEAT domain [PS50978] (369-501)
  IPR006635 NEAT domain [PS50978] (976-1138)
  IPR006635 NEAT domain [SM00725] (369-501)

Foldseek 3Di:
DAPVLFDFWDDDAQKIFRQSCACVDPPPVSVQQSVFWDWKDKQNRTEDDDPDPQELHSYWYHDHRGIMGGCVVPDAAKMWMWTDGDPDAIKIWIWHADPNDITGDGIDRDD/DFDPQFDFWADDAQKIFGQSCACPDPPPVSVLQSVFWDWKAKQNRTEEADPDPDQELHCYWYHDHRGIMGGCVPPDAAKMWMWIDGPPDDIKIWIWHADPNDIGGDGIDD

Sequence (221 aa):
SNLSSLITKLSQEDGAILFPEIDRYSDNKQIKALTQQITKVTVNGTVYKDLISSVKDTNGWVSNMTGLHLGTKAFKDGENTIVISSKGFEDVTITVTKKDGQIHFVSAKQKQSNLSLITKLSQEEDGAILFPEIDRYSDNKQIKALTQQITKVTVNGTVYKDLISDSVKDTNGWVSNMTGLHLGTKAFKDGENTIVISSKGFEDVTITVTKKDGQIHFVSAKQQ

GO terms:
  GO:0005886 plasma membrane (C, EXP)

Radius of gyration: 18.06 Å; Cα contacts (8 Å, |Δi|>4): 571; chains: 2; bounding box: 37×32×57 Å

Organism: Streptococcus pyogenes serotype M1 (NCBI:txid301447)

B-factor: mean 25.74, std 11.21, range [12.15, 83.1]

Secondary structure (DSSP, 8-state):
-B-TT----EEETTEEEETTS-TT-SSHHHHHHHHTEEEEEETTEEEEE-----TTSSEEEEETTEEEEE-TT--SEEEEEEEEESSSPPEEEEEEEETTEEEEEEEE---/-B-TT----EEETTEEEETTS-TT-SSHHHHHHHHTEEEEEETTEEEEE-SSS--TTSSEEEEETTEEEEE-TT--SEEEEEEEEETTS--EEEEEEEETTEEEEEEEE-

Nearest PDB structures (foldseek):
  6dkq-assembly1_A  TM=1.009E+00  e=1.843E-22  Streptococcus pyogenes
  7cud-assembly1_A  TM=9.865E-01  e=3.262E-20  Streptococcus pyogenes
  8dov-assembly1_J  TM=9.859E-01  e=2.410E-19  Streptococcus pyogenes
  6dkq-assembly1_A  TM=1.001E+00  e=4.864E-20  Streptococcus pyogenes
  7cud-assembly1_A  TM=9.859E-01  e=1.330E-19  Streptococcus pyogenes

Solvent-accessible surface area: 11151 Å² total; per-residue (Å²): 93,63,20,16,58,3,16,65,30,52,83,74,103,15,5,0,19,0,43,41,2,19,71,140,27,111,53,102,120,9,79,26,8,2,92,62,21,91,98,0,19,0,64,67,53,62,5,138,89,55,186,84,98,6,99,80,39,47,1,19,15,18,57,150,81,0,0,26,0,0,26,141,18,16,150,98,21,118,0,46,0,37,2,22,16,176,54,56,130,66,1,24,0,20,0,19,47,110,115,48,95,13,44,22,13,7,5,30,49,117,226,111,122,29,92,82,10,67,84,2,4,19,12,41,16,4,0,2,0,39,44,2,20,71,139,27,157,48,72,128,20,83,27,15,2,92,71,17,89,98,0,21,0,46,66,52,66,1,151,88,57,188,56,68,57,5,97,82,37,51,2,23,10,18,41,126,27,0,0,21,0,0,26,141,22,19,117,95,34,114,0,49,0,37,2,24,6,109,85,64,121,72,0,28,0,23,0,43,43,135,116,52,42,5,86,55,80,46,2,106,44